Protein AF-S3ZL65-F1 (afdb_monomer_lite)

Sequence (252 aa):
MLLALLLTGGTTAGALFPSSGDAGSAWHRHVLLWRSSLDEVQWTDLALSLNVRRIKEGQERDLEVTIRQGELTAPEPVDAHWLFRVPREEEHTVWHRPYWNEIWHKMDVSAGTNDGVALQALRPVFESLGPLVTTFSGGGTRIGTSTAHDLLRLWLWGGTEPVADEIVELYRRVGTAFLVLNSSVGVTWRLVPLLIDLLDRDLPRLSPEQSVAALVGLTGDAPMGLVDQIHGHVKTHHPRLYSRIAHRLEGS

pLDDT: mean 88.79, std 8.59, range [43.38, 96.19]

Foldseek 3Di:
DVVVQVVVQKDKLCVVCVPDPASPVVVVVVLVVVVVVDDPVRNVVVVQQKAWDWDDDVLHTMIIIGGDDDDDDDHDDDFPCNVVSPDAAQD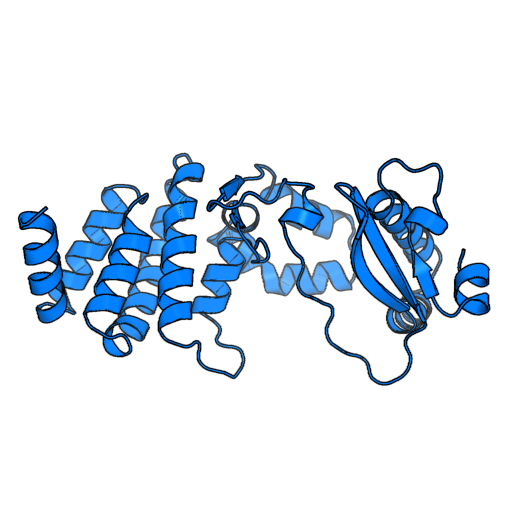KDKDFDQVLVVPLVVLVVVVDPVSVVVCVVCVCVCVQQPRQCGIWMHHRPDGIDGLSVLLCCLVDPPPDDDDLVSLLVSLLRNQVSLQVCVPPPPNLVSCLVVVLVSLVVRLVVHDLVSNLSSLCSNNVNHDPVSNVSNLVSCCVPVVVSSVVNVVVVVVD

Radius of gyration: 21.72 Å; chains: 1; bounding box: 50×39×66 Å

Organism: NCBI:txid1286094

Structure (mmCIF, N/CA/C/O backbone):
data_AF-S3ZL65-F1
#
_entry.id   AF-S3ZL65-F1
#
loop_
_atom_site.group_PDB
_atom_site.id
_atom_site.type_symbol
_atom_site.label_atom_id
_atom_site.label_alt_id
_atom_site.label_comp_id
_atom_site.label_asym_id
_atom_site.label_entity_id
_atom_site.label_seq_id
_atom_site.pdbx_PDB_ins_code
_atom_site.Cartn_x
_atom_site.Cartn_y
_atom_site.Cartn_z
_atom_site.occupancy
_atom_site.B_iso_or_equiv
_atom_site.auth_seq_id
_atom_site.auth_comp_id
_atom_site.auth_asym_id
_atom_site.auth_atom_id
_atom_site.pdbx_PDB_model_num
ATOM 1 N N . MET A 1 1 ? 23.099 -2.053 -23.589 1.00 67.50 1 MET A N 1
ATOM 2 C CA . MET A 1 1 ? 22.341 -2.422 -22.375 1.00 67.50 1 MET A CA 1
ATOM 3 C C . MET A 1 1 ? 21.797 -3.845 -22.449 1.00 67.50 1 MET A C 1
ATOM 5 O O . MET A 1 1 ? 22.371 -4.693 -21.790 1.00 67.50 1 MET A O 1
ATOM 9 N N . LEU A 1 2 ? 20.801 -4.149 -23.294 1.00 75.00 2 LEU A N 1
ATOM 10 C CA . LEU A 1 2 ? 20.284 -5.524 -23.452 1.00 75.00 2 LEU A CA 1
ATOM 11 C C . LEU A 1 2 ? 21.365 -6.535 -23.866 1.00 75.00 2 LEU A C 1
ATOM 13 O O . LEU A 1 2 ? 21.433 -7.616 -23.301 1.00 75.00 2 LEU A O 1
ATOM 17 N N . LEU A 1 3 ? 22.281 -6.148 -24.762 1.00 74.81 3 LEU A N 1
ATOM 18 C CA . LEU A 1 3 ? 23.431 -6.986 -25.119 1.00 74.81 3 LEU A CA 1
ATOM 19 C C . LEU A 1 3 ? 24.331 -7.301 -23.909 1.00 74.81 3 LEU A C 1
ATOM 21 O O . LEU A 1 3 ? 24.779 -8.427 -23.766 1.00 74.81 3 LEU A O 1
ATOM 25 N N . ALA A 1 4 ? 24.573 -6.326 -23.025 1.00 75.75 4 ALA A N 1
ATOM 26 C CA . ALA A 1 4 ? 25.381 -6.548 -21.825 1.00 75.75 4 ALA A CA 1
ATOM 27 C C . ALA A 1 4 ? 24.688 -7.543 -20.885 1.00 75.75 4 ALA A C 1
ATOM 29 O O . ALA A 1 4 ? 25.322 -8.491 -20.445 1.00 75.75 4 ALA A O 1
ATOM 30 N N . LEU A 1 5 ? 23.375 -7.386 -20.678 1.00 80.94 5 LEU A N 1
ATOM 31 C CA . LEU A 1 5 ? 22.568 -8.311 -19.883 1.00 80.94 5 LEU A CA 1
ATOM 32 C C . LEU A 1 5 ? 22.572 -9.740 -20.458 1.00 80.94 5 LEU A C 1
ATOM 34 O O . LEU A 1 5 ? 22.696 -10.701 -19.706 1.00 80.94 5 LEU A O 1
ATOM 38 N N . LEU A 1 6 ? 22.475 -9.884 -21.783 1.00 81.00 6 LEU A N 1
ATOM 39 C CA . LEU A 1 6 ? 22.542 -11.185 -22.457 1.00 81.00 6 LEU A CA 1
ATOM 40 C C . LEU A 1 6 ? 23.921 -11.846 -22.323 1.00 81.00 6 LEU A C 1
ATOM 42 O O . LEU A 1 6 ? 24.000 -13.065 -22.211 1.00 81.00 6 LEU A O 1
ATOM 46 N N . LEU A 1 7 ? 24.998 -11.057 -22.328 1.00 83.44 7 LEU A N 1
ATOM 47 C CA . LEU A 1 7 ? 26.367 -11.566 -22.211 1.00 83.44 7 LEU A CA 1
ATOM 48 C C . LEU A 1 7 ? 26.742 -11.947 -20.773 1.00 83.44 7 LEU A C 1
ATOM 50 O O . LEU A 1 7 ? 27.542 -12.860 -20.586 1.00 83.44 7 LEU A O 1
ATOM 54 N N . THR A 1 8 ? 26.191 -11.266 -19.764 1.00 85.31 8 THR A N 1
ATOM 55 C CA . THR A 1 8 ? 26.521 -11.511 -18.349 1.00 85.31 8 THR A CA 1
ATOM 56 C C . THR A 1 8 ? 25.496 -12.377 -17.618 1.00 85.31 8 THR A C 1
ATOM 58 O O . THR A 1 8 ? 25.770 -12.832 -16.511 1.00 85.31 8 THR A O 1
ATOM 61 N N . GLY A 1 9 ? 24.299 -12.578 -18.181 1.00 84.94 9 GLY A N 1
ATOM 62 C CA . GLY A 1 9 ? 23.166 -13.252 -17.530 1.00 84.94 9 GLY A CA 1
ATOM 63 C C . GLY A 1 9 ? 22.473 -12.419 -16.438 1.00 84.94 9 GLY A C 1
ATOM 64 O O . GLY A 1 9 ? 21.319 -12.681 -16.095 1.00 84.94 9 GLY A O 1
ATOM 65 N N . GLY A 1 10 ? 23.146 -11.382 -15.933 1.00 91.75 10 GLY A N 1
ATOM 66 C CA . GLY A 1 10 ? 22.659 -10.457 -14.916 1.00 91.75 10 GLY A CA 1
ATOM 67 C C . GLY A 1 10 ? 23.583 -9.253 -14.731 1.00 91.75 10 GLY A C 1
ATOM 68 O O . GLY A 1 10 ? 24.776 -9.318 -15.031 1.00 91.75 10 GLY A O 1
ATOM 69 N N . THR A 1 11 ? 23.038 -8.127 -14.281 1.00 94.69 11 THR A N 1
ATOM 70 C CA . THR A 1 11 ? 23.786 -6.893 -13.988 1.00 94.69 11 THR A CA 1
ATOM 71 C C . THR A 1 11 ? 22.991 -5.999 -13.033 1.00 94.69 11 THR A C 1
ATOM 73 O O . THR A 1 11 ? 21.872 -6.346 -12.660 1.00 94.69 11 THR A O 1
ATOM 76 N N . THR A 1 12 ? 23.531 -4.842 -12.647 1.00 94.62 12 THR A N 1
ATOM 77 C CA . THR A 1 12 ? 22.770 -3.822 -11.915 1.00 94.62 12 THR A CA 1
ATOM 78 C C . THR A 1 12 ? 22.494 -2.594 -12.775 1.00 94.62 12 THR A C 1
ATOM 80 O O . THR A 1 12 ? 23.203 -2.321 -13.750 1.00 94.62 12 THR A O 1
ATOM 83 N N . ALA A 1 13 ? 21.459 -1.824 -12.435 1.00 94.06 13 ALA A N 1
ATOM 84 C CA . ALA A 1 13 ? 21.203 -0.555 -13.105 1.00 94.06 13 ALA A CA 1
ATOM 85 C C . ALA A 1 13 ? 22.359 0.435 -12.879 1.00 94.06 13 ALA A C 1
ATOM 87 O O . ALA A 1 13 ? 22.704 1.162 -13.810 1.00 94.06 13 ALA A O 1
ATOM 88 N N . GLY A 1 14 ? 23.013 0.421 -11.713 1.00 94.00 14 GLY A N 1
ATOM 89 C CA . GLY A 1 14 ? 24.216 1.209 -11.437 1.00 94.00 14 GLY A CA 1
ATOM 90 C C . GLY A 1 14 ? 25.364 0.887 -12.396 1.00 94.00 14 GLY A C 1
ATOM 91 O O . GLY A 1 14 ? 25.965 1.796 -12.966 1.00 94.00 14 GLY A O 1
ATOM 92 N N . ALA A 1 15 ? 25.603 -0.398 -12.676 1.00 93.06 15 ALA A N 1
ATOM 93 C CA . ALA A 1 15 ? 26.613 -0.825 -13.647 1.00 93.06 15 ALA A CA 1
ATOM 94 C C . ALA A 1 15 ? 26.260 -0.429 -15.094 1.00 93.06 15 ALA A C 1
ATOM 96 O O . ALA A 1 15 ? 27.142 -0.096 -15.887 1.00 93.06 15 ALA A O 1
ATOM 97 N N . LEU A 1 16 ? 24.971 -0.442 -15.445 1.00 92.19 16 LEU A N 1
ATOM 98 C CA . LEU A 1 16 ? 24.483 -0.014 -16.761 1.00 92.19 16 LEU A CA 1
ATOM 99 C C . LEU A 1 16 ? 24.500 1.511 -16.941 1.00 92.19 16 LEU A C 1
ATOM 101 O O . LEU A 1 16 ? 24.632 1.992 -18.070 1.00 92.19 16 LEU A O 1
ATOM 105 N N . PHE A 1 17 ? 24.370 2.265 -15.848 1.00 91.62 17 PHE A N 1
ATOM 106 C CA . PHE A 1 17 ? 24.275 3.724 -15.828 1.00 91.62 17 PHE A CA 1
ATOM 107 C C . PHE A 1 17 ? 25.250 4.348 -14.815 1.00 91.62 17 PHE A C 1
ATOM 109 O O . PHE A 1 17 ? 24.813 5.065 -13.911 1.00 91.62 17 PHE A O 1
ATOM 116 N N . PRO A 1 18 ? 26.572 4.163 -14.985 1.00 90.12 18 PRO A N 1
ATOM 117 C CA . PRO A 1 18 ? 27.568 4.530 -13.972 1.00 90.12 18 PRO A CA 1
ATOM 118 C C . PRO A 1 18 ? 27.638 6.037 -13.690 1.00 90.12 18 PRO A C 1
ATOM 120 O O . PRO A 1 18 ? 28.116 6.460 -12.645 1.00 90.12 18 PRO A O 1
ATOM 123 N N . SER A 1 19 ? 27.161 6.870 -14.617 1.00 90.12 19 SER A N 1
ATOM 124 C CA . SER A 1 19 ? 27.112 8.328 -14.456 1.00 90.12 19 SER A CA 1
ATOM 125 C C . SER A 1 19 ? 25.798 8.834 -13.851 1.00 90.12 19 SER A C 1
ATOM 127 O O . SER A 1 19 ? 25.605 10.044 -13.740 1.00 90.12 19 SER A O 1
ATOM 129 N N . SER A 1 20 ? 24.858 7.948 -13.507 1.00 87.56 20 SER A N 1
ATOM 130 C CA . SER A 1 20 ? 23.581 8.350 -12.924 1.00 87.56 20 SER A CA 1
ATOM 131 C C . SER A 1 20 ? 23.650 8.374 -11.401 1.00 87.56 20 SER A C 1
ATOM 133 O O . SER A 1 20 ? 23.876 7.349 -10.775 1.00 87.56 20 SER A O 1
ATOM 135 N N . GLY A 1 21 ? 23.349 9.525 -10.795 1.00 85.56 21 GLY A N 1
ATOM 136 C CA . GLY A 1 21 ? 23.163 9.629 -9.340 1.00 85.56 21 GLY A CA 1
ATOM 137 C C . GLY A 1 21 ? 21.873 8.979 -8.811 1.00 85.56 21 GLY A C 1
ATOM 138 O O . GLY A 1 21 ? 21.599 9.067 -7.621 1.00 85.56 21 GLY A O 1
ATOM 139 N N . ASP A 1 22 ? 21.051 8.381 -9.682 1.00 90.31 22 ASP A N 1
ATOM 140 C CA . ASP A 1 22 ? 19.863 7.600 -9.319 1.00 90.31 22 ASP A CA 1
ATOM 141 C C . ASP A 1 22 ? 19.627 6.519 -10.386 1.00 90.31 22 ASP A C 1
ATOM 143 O O . ASP A 1 22 ? 18.884 6.716 -11.359 1.00 90.31 22 ASP A O 1
ATOM 147 N N . ALA A 1 23 ? 20.293 5.377 -10.202 1.00 92.31 23 ALA A N 1
ATOM 148 C CA . ALA A 1 23 ? 20.256 4.242 -11.120 1.00 92.31 23 ALA A CA 1
ATOM 149 C C . ALA A 1 23 ? 18.828 3.724 -11.360 1.00 92.31 23 ALA A C 1
ATOM 151 O O . ALA A 1 23 ? 18.455 3.435 -12.499 1.00 92.31 23 ALA A O 1
ATOM 152 N N . GLY A 1 24 ? 17.992 3.692 -10.315 1.00 91.88 24 GLY A N 1
ATOM 153 C CA . GLY A 1 24 ? 16.586 3.301 -10.425 1.00 91.88 24 GLY A CA 1
ATOM 154 C C . GLY A 1 24 ? 15.788 4.226 -11.350 1.00 91.88 24 GLY A C 1
ATOM 155 O O . GLY A 1 24 ? 15.054 3.759 -12.225 1.00 91.88 24 GLY A O 1
ATOM 156 N N . SER A 1 25 ? 15.976 5.543 -11.222 1.00 92.69 25 SER A N 1
ATOM 157 C CA . SER A 1 25 ? 15.347 6.517 -12.125 1.00 92.69 25 SER A CA 1
ATOM 158 C C . SER A 1 25 ? 15.886 6.429 -13.556 1.00 92.69 25 SER A C 1
ATOM 160 O O . SER A 1 25 ? 15.123 6.599 -14.512 1.00 92.69 25 SER A O 1
ATOM 162 N N . ALA A 1 26 ? 17.186 6.174 -13.736 1.00 94.31 26 ALA A N 1
ATOM 163 C CA . ALA A 1 26 ? 17.769 5.969 -15.063 1.00 94.31 26 ALA A CA 1
ATOM 164 C C . ALA A 1 26 ? 17.193 4.730 -15.754 1.00 94.31 26 ALA A C 1
ATOM 166 O O . ALA A 1 26 ? 16.773 4.829 -16.909 1.00 94.31 26 ALA A O 1
ATOM 167 N N . TRP A 1 27 ? 17.099 3.609 -15.037 1.00 95.19 27 TRP A N 1
ATOM 168 C CA . TRP A 1 27 ? 16.451 2.393 -15.519 1.00 95.19 27 TRP A CA 1
ATOM 169 C C . TRP A 1 27 ? 15.006 2.654 -15.942 1.00 95.19 27 TRP A C 1
ATOM 171 O O . TRP A 1 27 ? 14.643 2.356 -17.078 1.00 95.19 27 TRP A O 1
ATOM 181 N N . HIS A 1 28 ? 14.205 3.294 -15.084 1.00 94.81 28 HIS A N 1
ATOM 182 C CA . HIS A 1 28 ? 12.806 3.602 -15.383 1.00 94.81 28 HIS A CA 1
ATOM 183 C C . HIS A 1 28 ? 12.634 4.387 -16.696 1.00 94.81 28 HIS A C 1
ATOM 185 O O . HIS A 1 28 ? 11.823 4.001 -17.535 1.00 94.81 28 HIS A O 1
ATOM 191 N N . ARG A 1 29 ? 13.436 5.438 -16.929 1.00 95.12 29 ARG A N 1
ATOM 192 C CA . ARG A 1 29 ? 13.371 6.219 -18.180 1.00 95.12 29 ARG A CA 1
ATOM 193 C C . ARG A 1 29 ? 13.688 5.385 -19.424 1.00 95.12 29 ARG A C 1
ATOM 195 O O . ARG A 1 29 ? 13.039 5.561 -20.450 1.00 95.12 29 ARG A O 1
ATOM 202 N N . HIS A 1 30 ? 14.664 4.482 -19.343 1.00 94.88 30 HIS A N 1
ATOM 203 C CA . HIS A 1 30 ? 15.009 3.609 -20.470 1.00 94.88 30 HIS A CA 1
ATOM 204 C C . HIS A 1 30 ? 13.936 2.553 -20.720 1.00 94.88 30 HIS A C 1
ATOM 206 O O . HIS A 1 30 ? 13.608 2.287 -21.871 1.00 94.88 30 HIS A O 1
ATOM 212 N N . VAL A 1 31 ? 13.340 2.007 -19.659 1.00 95.00 31 VAL A N 1
ATOM 213 C CA . VAL A 1 31 ? 12.201 1.094 -19.781 1.00 95.00 31 VAL A CA 1
ATOM 214 C C . VAL A 1 31 ? 11.013 1.779 -20.460 1.00 95.00 31 VAL A C 1
ATOM 216 O O . VAL A 1 31 ? 10.408 1.182 -21.346 1.00 95.00 31 VAL A O 1
ATOM 219 N N . LEU A 1 32 ? 10.713 3.039 -20.124 1.00 94.25 32 LEU A N 1
ATOM 220 C CA . LEU A 1 32 ? 9.673 3.811 -20.817 1.00 94.25 32 LEU A CA 1
ATOM 221 C C . LEU A 1 32 ? 9.984 4.000 -22.310 1.00 94.25 32 LEU A C 1
ATOM 223 O O . LEU A 1 32 ? 9.091 3.851 -23.140 1.00 94.25 32 LEU A O 1
ATOM 227 N N . LEU A 1 33 ? 11.246 4.267 -22.662 1.00 94.88 33 LEU A N 1
ATOM 228 C CA . LEU A 1 33 ? 11.676 4.375 -24.060 1.00 94.88 33 LEU A CA 1
ATOM 229 C C . LEU A 1 33 ? 11.530 3.045 -24.818 1.00 94.88 33 LEU A C 1
ATOM 231 O O . LEU A 1 33 ? 11.129 3.021 -25.982 1.00 94.88 33 LEU A O 1
ATOM 235 N N . TRP A 1 34 ? 11.851 1.921 -24.176 1.00 94.50 34 TRP A N 1
ATOM 236 C CA . TRP A 1 34 ? 11.634 0.601 -24.767 1.00 94.50 34 TRP A CA 1
ATOM 237 C C . TRP A 1 34 ? 10.151 0.325 -24.964 1.00 94.50 34 TRP A C 1
ATOM 239 O O . TRP A 1 34 ? 9.746 -0.073 -26.052 1.00 94.50 34 TRP A O 1
ATOM 249 N N . ARG A 1 35 ? 9.333 0.614 -23.947 1.00 93.00 35 ARG A N 1
ATOM 250 C CA . ARG A 1 35 ? 7.882 0.450 -24.002 1.00 93.00 35 ARG A CA 1
ATOM 251 C C . ARG A 1 35 ? 7.252 1.232 -25.153 1.00 93.00 35 ARG A C 1
ATOM 253 O O . ARG A 1 35 ? 6.333 0.712 -25.777 1.00 93.00 35 ARG A O 1
ATOM 260 N N . SER A 1 36 ? 7.738 2.442 -25.439 1.00 93.94 36 SER A N 1
ATOM 261 C CA . SER A 1 36 ? 7.243 3.257 -26.557 1.00 93.94 36 SER A CA 1
ATOM 262 C C . SER A 1 36 ? 7.719 2.781 -27.931 1.00 93.94 36 SER A C 1
ATOM 264 O O . SER A 1 36 ? 7.180 3.223 -28.939 1.00 93.94 36 SER A O 1
ATOM 266 N N . SER A 1 37 ? 8.751 1.934 -27.984 1.00 95.94 37 SER A N 1
ATOM 267 C CA . SER A 1 37 ? 9.356 1.444 -29.231 1.00 95.94 37 SER A CA 1
ATOM 268 C C . SER A 1 37 ? 8.864 0.052 -29.642 1.00 95.94 37 SER A C 1
ATOM 270 O O . SER A 1 37 ? 9.188 -0.399 -30.737 1.00 95.94 37 SER A O 1
ATOM 272 N N . LEU A 1 38 ? 8.127 -0.633 -28.766 1.00 94.81 38 LEU A N 1
ATOM 273 C CA . LEU A 1 38 ? 7.646 -2.001 -28.947 1.00 94.81 38 LEU A CA 1
ATOM 274 C C . LEU A 1 38 ? 6.116 -2.022 -28.978 1.00 94.81 38 LEU A C 1
ATOM 276 O O . LEU A 1 38 ? 5.464 -1.277 -28.239 1.00 94.81 38 LEU A O 1
ATOM 280 N N . ASP A 1 39 ? 5.542 -2.902 -29.799 1.00 93.88 39 ASP A N 1
ATOM 281 C CA . ASP A 1 39 ? 4.112 -3.208 -29.701 1.00 93.88 39 ASP A CA 1
ATOM 282 C C . ASP A 1 39 ? 3.785 -3.975 -28.400 1.00 93.88 39 ASP A C 1
ATOM 284 O O . ASP A 1 39 ? 4.671 -4.313 -27.613 1.00 93.88 39 ASP A O 1
ATOM 288 N N . GLU A 1 40 ? 2.499 -4.221 -28.130 1.00 90.88 40 GLU A N 1
ATOM 289 C CA . GLU A 1 40 ? 2.069 -4.867 -26.879 1.00 90.88 40 GLU A CA 1
ATOM 290 C C . GLU A 1 40 ? 2.639 -6.280 -26.700 1.00 90.88 40 GLU A C 1
ATOM 292 O O . GLU A 1 40 ? 3.019 -6.655 -25.589 1.00 90.88 40 GLU A O 1
ATOM 297 N N . VAL A 1 41 ? 2.722 -7.060 -27.782 1.00 95.00 41 VAL A N 1
ATOM 298 C CA . VAL A 1 41 ? 3.204 -8.447 -27.739 1.00 95.00 41 VAL A CA 1
ATOM 299 C C . VAL A 1 41 ? 4.707 -8.452 -27.489 1.00 95.00 41 VAL A C 1
ATOM 301 O O . VAL A 1 41 ? 5.177 -9.101 -26.558 1.00 95.00 41 VAL A O 1
ATOM 304 N N . GLN A 1 42 ? 5.453 -7.648 -28.244 1.00 95.75 42 GLN A N 1
ATOM 305 C CA . GLN A 1 42 ? 6.897 -7.494 -28.091 1.00 95.75 42 GLN A CA 1
ATOM 306 C C . GLN A 1 42 ? 7.278 -6.957 -26.707 1.00 95.75 42 GLN A C 1
ATOM 308 O O . GLN A 1 42 ? 8.253 -7.411 -26.104 1.00 95.75 42 GLN A O 1
ATOM 313 N N . TRP A 1 43 ? 6.517 -5.986 -26.192 1.00 94.38 43 TRP A N 1
ATOM 314 C CA . TRP A 1 43 ? 6.708 -5.471 -24.840 1.00 94.38 43 TRP A CA 1
ATOM 315 C C . TRP A 1 43 ? 6.446 -6.551 -23.791 1.00 94.38 43 TRP A C 1
ATOM 317 O O . TRP A 1 43 ? 7.239 -6.690 -22.862 1.00 94.38 43 TRP A O 1
ATOM 327 N N . THR A 1 44 ? 5.371 -7.324 -23.946 1.00 94.19 44 THR A N 1
ATOM 328 C CA . THR A 1 44 ? 5.040 -8.428 -23.038 1.00 94.19 44 THR A CA 1
ATOM 329 C C . THR A 1 44 ? 6.157 -9.465 -23.015 1.00 94.19 44 THR A C 1
ATOM 331 O O . THR A 1 44 ? 6.638 -9.813 -21.937 1.00 94.19 44 THR A O 1
ATOM 334 N N . ASP A 1 45 ? 6.640 -9.894 -24.181 1.00 94.62 45 ASP A N 1
ATOM 335 C CA . ASP A 1 45 ? 7.738 -10.857 -24.288 1.00 94.62 45 ASP A CA 1
ATOM 336 C C . ASP A 1 45 ? 9.014 -10.336 -23.615 1.00 94.62 45 ASP A C 1
ATOM 338 O O . ASP A 1 45 ? 9.635 -11.044 -22.814 1.00 94.62 45 ASP A O 1
ATOM 342 N N . LEU A 1 46 ? 9.378 -9.072 -23.867 1.00 94.12 46 LEU A N 1
ATOM 343 C CA . LEU A 1 46 ? 10.532 -8.445 -23.227 1.00 94.12 46 LEU A CA 1
ATOM 344 C C . LEU A 1 46 ? 10.351 -8.347 -21.707 1.00 94.12 46 LEU A C 1
ATOM 346 O O . LEU A 1 46 ? 11.235 -8.776 -20.968 1.00 94.12 46 LEU A O 1
ATOM 350 N N . ALA A 1 47 ? 9.231 -7.804 -21.230 1.00 94.19 47 ALA A N 1
ATOM 351 C CA . ALA A 1 47 ? 8.974 -7.601 -19.806 1.00 94.19 47 ALA A CA 1
ATOM 352 C C . ALA A 1 47 ? 8.972 -8.927 -19.040 1.00 94.19 47 ALA A C 1
ATOM 354 O O . ALA A 1 47 ? 9.535 -9.011 -17.950 1.00 94.19 47 ALA A O 1
ATOM 355 N N . LEU A 1 48 ? 8.399 -9.977 -19.631 1.00 94.50 48 LEU A N 1
ATOM 356 C CA . LEU A 1 48 ? 8.405 -11.315 -19.056 1.00 94.50 48 LEU A CA 1
ATOM 357 C C . LEU A 1 48 ? 9.805 -11.949 -19.111 1.00 94.50 48 LEU A C 1
ATOM 359 O O . LEU A 1 48 ? 10.172 -12.679 -18.200 1.00 94.50 48 LEU A O 1
ATOM 363 N N . SER A 1 49 ? 10.637 -11.663 -20.110 1.00 93.50 49 SER A N 1
ATOM 364 C CA . SER A 1 49 ? 12.002 -12.216 -20.168 1.00 93.50 49 SER A CA 1
ATOM 365 C C . SER A 1 49 ? 12.953 -11.705 -19.072 1.00 93.50 49 SER A C 1
ATOM 367 O O . SER A 1 49 ? 14.036 -12.267 -18.894 1.00 93.50 49 SER A O 1
ATOM 369 N N . LEU A 1 50 ? 12.568 -10.664 -18.329 1.00 93.56 50 LEU A N 1
ATOM 370 C CA . LEU A 1 50 ? 13.404 -10.001 -17.332 1.00 93.56 50 LEU A CA 1
ATOM 371 C C . LEU A 1 50 ? 12.908 -10.274 -15.910 1.00 93.56 50 LEU A C 1
ATOM 373 O O . LEU A 1 50 ? 11.709 -10.294 -15.644 1.00 93.56 50 LEU A O 1
ATOM 377 N N . ASN A 1 51 ? 13.845 -10.405 -14.974 1.00 93.69 51 ASN A N 1
ATOM 378 C CA . ASN A 1 51 ? 13.577 -10.287 -13.546 1.00 93.69 51 ASN A CA 1
ATOM 379 C C . ASN A 1 51 ? 14.284 -9.037 -13.009 1.00 93.69 51 ASN A C 1
ATOM 381 O O . ASN A 1 51 ? 15.428 -8.755 -13.371 1.00 93.69 51 ASN A O 1
ATOM 385 N N . VAL A 1 52 ? 13.584 -8.270 -12.175 1.00 93.69 52 VAL A N 1
ATOM 386 C CA . VAL A 1 52 ? 14.081 -7.027 -11.585 1.00 93.69 52 VAL A CA 1
ATOM 387 C C . VAL A 1 52 ? 13.891 -7.092 -10.079 1.00 93.69 52 VAL A C 1
ATOM 389 O O . VAL A 1 52 ? 12.761 -7.139 -9.588 1.00 93.69 52 VAL A O 1
ATOM 392 N N . ARG A 1 53 ? 15.001 -7.026 -9.348 1.00 94.12 53 ARG A N 1
ATOM 393 C CA . ARG A 1 53 ? 15.027 -7.026 -7.889 1.00 94.12 53 ARG A CA 1
ATOM 394 C C . ARG A 1 53 ? 15.471 -5.671 -7.362 1.00 94.12 53 ARG A C 1
ATOM 396 O O . ARG A 1 53 ? 16.447 -5.093 -7.840 1.00 94.12 53 ARG A O 1
ATOM 403 N N . ARG A 1 54 ? 14.754 -5.147 -6.368 1.00 93.81 54 ARG A N 1
ATOM 404 C CA . ARG A 1 54 ? 15.079 -3.855 -5.749 1.00 93.81 54 ARG A CA 1
ATOM 405 C C . ARG A 1 54 ? 16.151 -4.063 -4.695 1.00 93.81 54 ARG A C 1
ATOM 407 O O . ARG A 1 54 ? 15.939 -4.794 -3.734 1.00 93.81 54 ARG A O 1
ATOM 414 N N . ILE A 1 55 ? 17.288 -3.403 -4.864 1.00 93.25 55 ILE A N 1
ATOM 415 C CA . ILE A 1 55 ? 18.421 -3.510 -3.945 1.00 93.25 55 ILE A CA 1
ATOM 416 C C . ILE A 1 55 ? 18.872 -2.128 -3.480 1.00 93.25 55 ILE A C 1
ATOM 418 O O . ILE A 1 55 ? 18.448 -1.095 -4.004 1.00 93.25 55 ILE A O 1
ATOM 422 N N . LYS A 1 56 ? 19.734 -2.103 -2.469 1.00 88.88 56 LYS A N 1
ATOM 423 C CA . LYS A 1 56 ? 20.453 -0.897 -2.066 1.00 88.88 56 LYS A CA 1
ATOM 424 C C . LYS A 1 56 ? 21.945 -1.150 -2.180 1.00 88.88 56 LYS A C 1
ATOM 426 O O . LYS A 1 56 ? 22.412 -2.212 -1.772 1.00 88.88 56 LYS A O 1
ATOM 431 N N . GLU A 1 57 ? 22.668 -0.163 -2.684 1.00 84.19 57 GLU A N 1
ATOM 432 C CA . GLU A 1 57 ? 24.124 -0.115 -2.638 1.00 84.19 57 GLU A CA 1
ATOM 433 C C . GLU A 1 57 ? 24.520 1.037 -1.708 1.00 84.19 57 GLU A C 1
ATOM 435 O O . GLU A 1 57 ? 24.356 2.219 -2.018 1.00 84.19 57 GLU A O 1
ATOM 440 N N . GLY A 1 58 ? 24.930 0.694 -0.484 1.00 82.50 58 GLY A N 1
ATOM 441 C CA . GLY A 1 58 ? 25.059 1.674 0.593 1.00 82.50 58 GLY A CA 1
ATOM 442 C C . GLY A 1 58 ? 23.713 2.335 0.921 1.00 82.50 58 GLY A C 1
ATOM 443 O O . GLY A 1 58 ? 22.772 1.663 1.344 1.00 82.50 58 GLY A O 1
ATOM 444 N N . GLN A 1 59 ? 23.629 3.656 0.743 1.00 79.50 59 GLN A N 1
ATOM 445 C CA . GLN A 1 59 ? 22.399 4.438 0.953 1.00 79.50 59 GLN A CA 1
ATOM 446 C C . GLN A 1 59 ? 21.599 4.671 -0.334 1.00 79.50 59 GLN A C 1
ATOM 448 O O . GLN A 1 59 ? 20.466 5.154 -0.275 1.00 79.50 59 GLN A O 1
ATOM 453 N N . GLU A 1 60 ? 22.160 4.323 -1.491 1.00 86.50 60 GLU A N 1
ATOM 454 C CA . GLU A 1 60 ? 21.527 4.575 -2.778 1.00 86.50 60 GLU A CA 1
ATOM 455 C C . GLU A 1 60 ? 20.692 3.387 -3.240 1.00 86.50 60 GLU A C 1
ATOM 457 O O . GLU A 1 60 ? 20.979 2.224 -2.947 1.00 86.50 60 GLU A O 1
ATOM 462 N N . ARG A 1 61 ? 19.612 3.690 -3.964 1.00 91.69 61 ARG A N 1
ATOM 463 C CA . ARG A 1 61 ? 18.791 2.655 -4.589 1.00 91.69 61 ARG A CA 1
ATOM 464 C C . ARG A 1 61 ? 19.457 2.152 -5.858 1.00 91.69 61 ARG A C 1
ATOM 466 O O . ARG A 1 61 ? 19.871 2.943 -6.702 1.00 91.69 61 ARG A O 1
ATOM 473 N N . ASP A 1 62 ? 19.436 0.843 -6.031 1.00 94.56 62 ASP A N 1
ATOM 474 C CA . ASP A 1 62 ? 19.806 0.206 -7.284 1.00 94.56 62 ASP A CA 1
ATOM 475 C C . ASP A 1 62 ? 18.807 -0.918 -7.613 1.00 94.56 62 ASP A C 1
ATOM 477 O O . ASP A 1 62 ? 17.891 -1.233 -6.839 1.00 94.56 62 ASP A O 1
ATOM 481 N N . LEU A 1 63 ? 18.935 -1.479 -8.805 1.00 95.25 63 LEU A N 1
ATOM 482 C CA . LEU A 1 63 ? 18.147 -2.589 -9.306 1.00 95.25 63 LEU A CA 1
ATOM 483 C C . LEU A 1 63 ? 19.099 -3.669 -9.788 1.00 95.25 63 LEU A C 1
ATOM 485 O O . LEU A 1 63 ? 19.939 -3.403 -10.639 1.00 95.25 63 LEU A O 1
ATOM 489 N N . GLU A 1 64 ? 18.929 -4.886 -9.298 1.00 95.25 64 GLU A N 1
ATOM 490 C CA . GLU A 1 64 ? 19.507 -6.056 -9.945 1.00 95.25 64 GLU A CA 1
ATOM 491 C C . GLU A 1 64 ? 18.564 -6.493 -11.065 1.00 95.25 64 GLU A C 1
ATOM 493 O O . GLU A 1 64 ? 17.354 -6.619 -10.865 1.00 95.25 64 GLU A O 1
ATOM 498 N N . VAL A 1 65 ? 19.116 -6.689 -12.256 1.00 94.38 65 VAL A N 1
ATOM 499 C CA . VAL A 1 65 ? 18.384 -7.068 -13.461 1.00 94.38 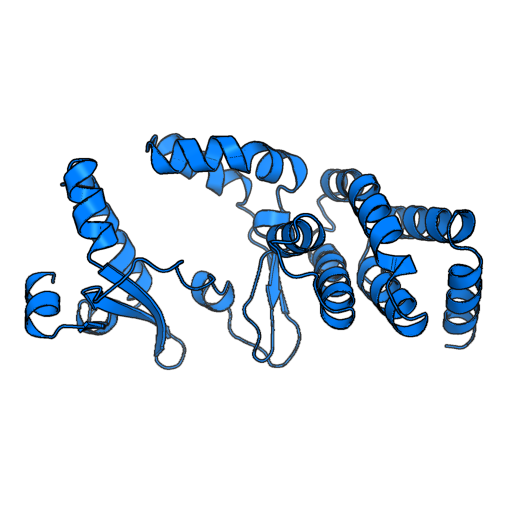65 VAL A CA 1
ATOM 500 C C . VAL A 1 65 ? 18.996 -8.349 -13.998 1.00 94.38 65 VAL A C 1
ATOM 502 O O . VAL A 1 65 ? 20.196 -8.402 -14.264 1.00 94.38 65 VAL A O 1
ATOM 505 N N . THR A 1 66 ? 18.177 -9.375 -14.193 1.00 94.06 66 THR A N 1
ATOM 506 C CA . THR A 1 66 ? 18.611 -10.676 -14.715 1.00 94.06 66 THR A CA 1
ATOM 507 C C . THR A 1 66 ? 17.690 -11.155 -15.829 1.00 94.06 66 THR A C 1
ATOM 509 O O . THR A 1 66 ? 16.537 -10.729 -15.935 1.00 94.06 66 THR A O 1
ATOM 512 N N . ILE A 1 67 ? 18.202 -12.040 -16.687 1.00 93.19 67 ILE A N 1
ATOM 513 C CA . ILE A 1 67 ? 17.342 -12.785 -17.612 1.00 93.19 67 ILE A CA 1
ATOM 514 C C . ILE A 1 67 ? 16.603 -13.847 -16.803 1.00 93.19 67 ILE A C 1
ATOM 516 O O . ILE A 1 67 ? 17.230 -14.637 -16.092 1.00 93.19 67 ILE A O 1
ATOM 520 N N . ARG A 1 68 ? 15.275 -13.884 -16.915 1.00 91.62 68 ARG A N 1
ATOM 521 C CA . ARG A 1 68 ? 14.457 -14.865 -16.203 1.00 91.62 68 ARG A CA 1
ATOM 522 C C . ARG A 1 68 ? 14.831 -16.276 -16.654 1.00 91.62 68 ARG A C 1
ATOM 524 O O . ARG A 1 68 ? 14.774 -16.600 -17.838 1.00 91.62 68 ARG A O 1
ATOM 531 N N . GLN A 1 69 ? 15.140 -17.122 -15.680 1.00 87.75 69 GLN A N 1
ATOM 532 C CA . GLN A 1 69 ? 15.298 -18.560 -15.851 1.00 87.75 69 GLN A CA 1
ATOM 533 C C . GLN A 1 69 ? 14.166 -19.246 -15.080 1.00 87.75 69 GLN A C 1
ATOM 535 O O . GLN A 1 69 ? 14.048 -19.050 -13.872 1.00 87.75 69 GLN A O 1
ATOM 540 N N . GLY A 1 70 ? 13.330 -20.025 -15.765 1.00 87.94 70 GLY A N 1
ATOM 541 C CA . GLY A 1 70 ? 12.227 -20.765 -15.142 1.00 87.94 70 GLY A CA 1
ATOM 542 C C . GLY A 1 70 ? 10.879 -20.037 -15.131 1.00 87.94 70 GLY A C 1
ATOM 543 O O . GLY A 1 70 ? 10.593 -19.204 -15.994 1.00 87.94 70 GLY A O 1
ATOM 544 N N . GLU A 1 71 ? 10.027 -20.435 -14.184 1.00 89.75 71 GLU A N 1
ATOM 545 C CA . GLU A 1 71 ? 8.628 -20.009 -14.101 1.00 89.75 71 GLU A CA 1
ATOM 546 C C . GLU A 1 71 ? 8.478 -18.519 -13.776 1.00 89.75 71 GLU A C 1
ATOM 548 O O . GLU A 1 71 ? 9.313 -17.900 -13.113 1.00 89.75 71 GLU A O 1
ATOM 553 N N . LEU A 1 72 ? 7.376 -17.935 -14.250 1.00 90.00 72 LEU A N 1
ATOM 554 C CA . LEU A 1 72 ? 6.995 -16.579 -13.885 1.00 90.00 72 LEU A CA 1
ATOM 555 C C . LEU A 1 72 ? 6.533 -16.560 -12.424 1.00 90.00 72 LEU A C 1
ATOM 557 O O . LEU A 1 72 ? 5.516 -17.159 -12.082 1.00 90.00 72 LEU A O 1
ATOM 561 N N . THR A 1 73 ? 7.256 -15.829 -11.583 1.00 88.75 73 THR A N 1
ATOM 562 C CA . THR A 1 73 ? 6.888 -15.586 -10.187 1.00 88.75 73 THR A CA 1
ATOM 563 C C . THR A 1 73 ? 6.335 -14.177 -10.003 1.00 88.75 73 THR A C 1
ATOM 565 O O . THR A 1 73 ? 6.557 -13.280 -10.822 1.00 88.75 73 THR A O 1
ATOM 568 N N . ALA A 1 74 ? 5.586 -13.973 -8.917 1.00 87.62 74 ALA A N 1
ATOM 569 C CA . ALA A 1 74 ? 5.135 -12.642 -8.542 1.00 87.62 74 ALA A CA 1
ATOM 570 C C . ALA A 1 74 ? 6.346 -11.733 -8.237 1.00 87.62 74 ALA A C 1
ATOM 572 O O . ALA A 1 74 ? 7.297 -12.193 -7.598 1.00 87.62 74 ALA A O 1
ATOM 573 N N . PRO A 1 75 ? 6.320 -10.450 -8.647 1.00 88.69 75 PRO A N 1
ATOM 574 C CA . PRO A 1 75 ? 7.367 -9.501 -8.289 1.00 88.69 75 PRO A CA 1
ATOM 575 C C . PRO A 1 75 ? 7.509 -9.341 -6.773 1.00 88.69 75 PRO A C 1
ATOM 577 O O . PRO A 1 75 ? 6.526 -9.431 -6.034 1.00 88.69 75 PRO A O 1
ATOM 580 N N . GLU A 1 76 ? 8.717 -9.014 -6.311 1.00 89.50 76 GLU A N 1
ATOM 581 C CA . GLU A 1 76 ? 8.933 -8.684 -4.901 1.00 89.50 76 GLU A CA 1
ATOM 582 C C . GLU A 1 76 ? 8.083 -7.475 -4.464 1.00 89.50 76 GLU A C 1
ATOM 584 O O . GLU A 1 76 ? 7.947 -6.503 -5.231 1.00 89.50 76 GLU A O 1
ATOM 589 N N . PRO A 1 77 ? 7.566 -7.484 -3.217 1.00 90.25 77 PRO A N 1
ATOM 590 C CA . PRO A 1 77 ? 6.879 -6.338 -2.639 1.00 90.25 77 PRO A CA 1
ATOM 591 C C . PRO A 1 77 ? 7.707 -5.054 -2.747 1.00 90.25 77 PRO A C 1
ATOM 593 O O . PRO A 1 77 ? 8.926 -5.045 -2.564 1.00 90.25 77 PRO A O 1
ATOM 596 N N . VAL A 1 78 ? 7.040 -3.938 -3.037 1.00 91.38 78 VAL A N 1
ATOM 597 C CA . VAL A 1 78 ? 7.706 -2.636 -3.139 1.00 91.38 78 VAL A CA 1
ATOM 598 C C . VAL A 1 78 ? 7.900 -2.053 -1.742 1.00 91.38 78 VAL A C 1
ATOM 600 O O . VAL A 1 78 ? 6.927 -1.677 -1.097 1.00 91.38 78 VAL A O 1
ATOM 603 N N . ASP A 1 79 ? 9.149 -1.926 -1.293 1.00 93.19 79 ASP A N 1
ATOM 604 C CA . ASP A 1 79 ? 9.475 -1.189 -0.068 1.00 93.19 79 ASP A CA 1
ATOM 605 C C . ASP A 1 79 ? 9.380 0.328 -0.316 1.00 93.19 79 ASP A C 1
ATOM 607 O O . ASP A 1 79 ? 10.122 0.892 -1.129 1.00 93.19 79 ASP A O 1
ATOM 611 N N . ALA A 1 80 ? 8.496 1.013 0.411 1.00 94.44 80 ALA A N 1
ATOM 612 C CA . ALA A 1 80 ? 8.338 2.460 0.321 1.00 94.44 80 ALA A CA 1
ATOM 613 C C . ALA A 1 80 ? 9.615 3.235 0.716 1.00 94.44 80 ALA A C 1
ATOM 615 O O . ALA A 1 80 ? 9.859 4.311 0.161 1.00 94.44 80 ALA A O 1
ATOM 616 N N . HIS A 1 81 ? 10.476 2.689 1.588 1.00 91.75 81 HIS A N 1
ATOM 617 C CA . HIS A 1 81 ? 11.788 3.286 1.877 1.00 91.75 81 HIS A CA 1
ATOM 618 C C . HIS A 1 81 ? 12.685 3.295 0.635 1.00 91.75 81 HIS A C 1
ATOM 620 O O . HIS A 1 81 ? 13.388 4.274 0.383 1.00 91.75 81 HIS A O 1
ATOM 626 N N . TRP A 1 82 ? 12.647 2.228 -0.170 1.00 92.75 82 TRP A N 1
ATOM 627 C CA . TRP A 1 82 ? 13.370 2.158 -1.442 1.00 92.75 82 TRP A CA 1
ATOM 628 C C . TRP A 1 82 ? 12.750 3.098 -2.486 1.00 92.75 82 TRP A C 1
ATOM 630 O O . TRP A 1 82 ? 13.457 3.854 -3.157 1.00 92.75 82 TRP A O 1
ATOM 640 N N . LEU A 1 83 ? 11.416 3.103 -2.591 1.00 92.12 83 LEU A N 1
ATOM 641 C CA . LEU A 1 83 ? 10.682 3.894 -3.582 1.00 92.12 83 LEU A CA 1
ATOM 642 C C . LEU A 1 83 ? 10.887 5.404 -3.401 1.00 92.12 83 LEU A C 1
ATOM 644 O O . LEU A 1 83 ? 11.084 6.123 -4.384 1.00 92.12 83 LEU A O 1
ATOM 648 N N . PHE A 1 84 ? 10.876 5.883 -2.157 1.00 90.50 84 PHE A N 1
ATOM 649 C CA . PHE A 1 84 ? 10.964 7.312 -1.843 1.00 90.50 84 PHE A CA 1
ATOM 650 C C . PHE A 1 84 ? 12.315 7.755 -1.289 1.00 90.50 84 PHE A C 1
ATOM 652 O O . PHE A 1 84 ? 12.429 8.916 -0.895 1.00 90.50 84 PHE A O 1
ATOM 659 N N . ARG A 1 85 ? 13.316 6.862 -1.267 1.00 89.56 85 ARG A N 1
ATOM 660 C CA . ARG A 1 85 ? 14.650 7.125 -0.699 1.00 89.56 85 ARG A CA 1
ATOM 661 C C . ARG A 1 85 ? 14.562 7.683 0.729 1.00 89.56 85 ARG A C 1
ATOM 663 O O . ARG A 1 85 ? 15.323 8.564 1.110 1.00 89.56 85 ARG A O 1
ATOM 670 N N . VAL A 1 86 ? 13.593 7.193 1.502 1.00 88.00 86 VAL A N 1
ATOM 671 C CA . VAL A 1 86 ? 13.432 7.570 2.909 1.00 88.00 86 VAL A CA 1
ATOM 672 C C . VAL A 1 86 ? 14.393 6.702 3.720 1.00 88.00 86 VAL A C 1
ATOM 674 O O . VAL A 1 86 ? 14.320 5.471 3.590 1.00 88.00 86 VAL A O 1
ATOM 677 N N . PRO A 1 87 ? 15.297 7.296 4.524 1.00 84.94 87 PRO A N 1
ATOM 678 C CA . PRO A 1 87 ? 16.167 6.543 5.417 1.00 84.94 87 PRO A CA 1
ATOM 679 C C . PRO A 1 87 ? 15.363 5.579 6.283 1.00 84.94 87 PRO A C 1
ATOM 681 O O . PRO A 1 87 ? 14.199 5.818 6.605 1.00 84.94 87 PRO A O 1
ATOM 684 N N . ARG A 1 88 ? 15.971 4.443 6.601 1.00 86.44 88 ARG A N 1
ATOM 685 C CA . ARG A 1 88 ? 15.351 3.454 7.473 1.00 86.44 88 ARG A CA 1
ATOM 686 C C . ARG A 1 88 ? 15.859 3.720 8.879 1.00 86.44 88 ARG A C 1
ATOM 688 O O . ARG A 1 88 ? 17.048 3.554 9.131 1.00 86.44 88 ARG A O 1
ATOM 695 N N . GLU A 1 89 ? 14.967 4.179 9.738 1.00 84.88 89 GLU A N 1
ATOM 696 C CA . GLU A 1 89 ? 15.252 4.410 11.150 1.00 84.88 89 GLU A CA 1
ATOM 697 C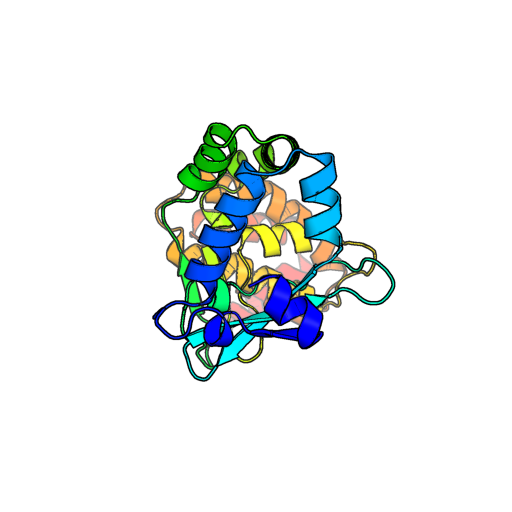 C . GLU A 1 89 ? 14.988 3.123 11.943 1.00 84.88 89 GLU A C 1
ATOM 699 O O . GLU A 1 89 ? 14.243 2.247 11.493 1.00 84.88 89 GLU A O 1
ATOM 704 N N . GLU A 1 90 ? 15.643 2.970 13.097 1.00 82.75 90 GLU A N 1
ATOM 705 C CA . GLU A 1 90 ? 15.358 1.854 14.011 1.00 82.75 90 GLU A CA 1
ATOM 706 C C . GLU A 1 90 ? 13.934 1.958 14.563 1.00 82.75 90 GLU A C 1
ATOM 708 O O . GLU A 1 90 ? 13.231 0.952 14.680 1.00 82.75 90 GLU A O 1
ATOM 713 N N . GLU A 1 91 ? 13.505 3.188 14.841 1.00 84.31 91 GLU A N 1
ATOM 714 C CA . GLU A 1 91 ? 12.168 3.506 15.313 1.00 84.31 91 GLU A CA 1
ATOM 715 C C . GLU A 1 91 ? 11.132 3.500 14.182 1.00 84.31 91 GLU A C 1
ATOM 717 O O . GLU A 1 91 ? 11.437 3.468 12.987 1.00 84.31 91 GLU A O 1
ATOM 722 N N . HIS A 1 92 ? 9.863 3.492 14.583 1.00 84.62 92 HIS A N 1
ATOM 723 C CA . HIS A 1 92 ? 8.754 3.545 13.649 1.00 84.62 92 HIS A CA 1
ATOM 724 C C . HIS A 1 92 ? 8.630 4.940 13.032 1.00 84.62 92 HIS A C 1
ATOM 726 O O . HIS A 1 92 ? 8.422 5.920 13.742 1.00 84.62 92 HIS A O 1
ATOM 732 N N . THR A 1 93 ? 8.664 5.016 11.703 1.00 88.94 93 THR A N 1
ATOM 733 C CA . THR A 1 93 ? 8.515 6.276 10.968 1.00 88.94 93 THR A CA 1
ATOM 734 C C . THR A 1 93 ? 7.219 6.267 10.165 1.00 88.94 93 THR A C 1
ATOM 736 O O . THR A 1 93 ? 6.905 5.290 9.476 1.00 88.94 93 THR A O 1
ATOM 739 N N . VAL A 1 94 ? 6.497 7.389 10.189 1.00 91.31 94 VAL A N 1
ATOM 740 C CA . VAL A 1 94 ? 5.337 7.650 9.327 1.00 91.31 94 VAL A CA 1
ATOM 741 C C . VAL A 1 94 ? 5.594 8.897 8.499 1.00 91.31 94 VAL A C 1
ATOM 743 O O . VAL A 1 94 ? 6.040 9.924 9.007 1.00 91.31 94 VAL A O 1
ATOM 746 N N . TRP A 1 95 ? 5.311 8.817 7.203 1.00 92.50 95 TRP A N 1
ATOM 747 C CA . TRP A 1 95 ? 5.439 9.947 6.291 1.00 92.50 95 TRP A CA 1
ATOM 748 C C . TRP A 1 95 ? 4.324 9.925 5.257 1.00 92.50 95 TRP A C 1
ATOM 750 O O . TRP A 1 95 ? 3.755 8.882 4.945 1.00 92.50 95 TRP A O 1
ATOM 760 N N . HIS A 1 96 ? 4.026 11.085 4.682 1.00 91.38 96 HIS A N 1
ATOM 761 C CA . HIS A 1 96 ? 3.042 11.190 3.614 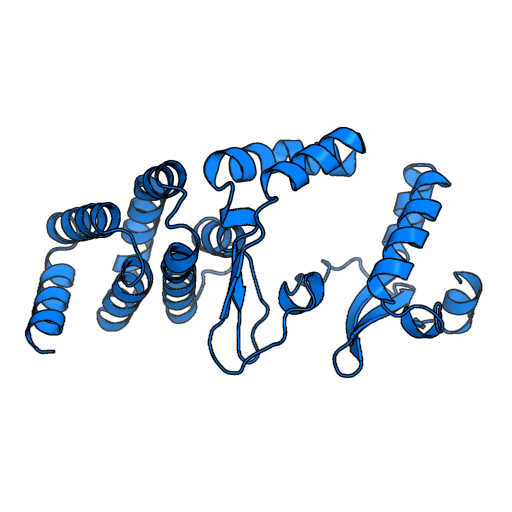1.00 91.38 96 HIS A CA 1
ATOM 762 C C . HIS A 1 96 ? 3.621 11.902 2.391 1.00 91.38 96 HIS A C 1
ATOM 764 O O . HIS A 1 96 ? 4.647 12.596 2.448 1.00 91.38 96 HIS A O 1
ATOM 770 N N . ARG A 1 97 ? 2.957 11.706 1.254 1.00 90.50 97 ARG A N 1
ATOM 771 C CA . ARG A 1 97 ? 3.170 12.484 0.033 1.00 90.50 97 ARG A CA 1
ATOM 772 C C . ARG A 1 97 ? 1.840 13.110 -0.393 1.00 90.50 97 ARG A C 1
ATOM 774 O O . ARG A 1 97 ? 0.849 12.387 -0.456 1.00 90.50 97 ARG A O 1
ATOM 781 N N . PRO A 1 98 ? 1.792 14.416 -0.705 1.00 88.38 98 PRO A N 1
ATOM 782 C CA . PRO A 1 98 ? 0.525 15.125 -0.907 1.00 88.38 98 PRO A CA 1
ATOM 783 C C . PRO A 1 98 ? -0.166 14.812 -2.246 1.00 88.38 98 PRO A C 1
ATOM 785 O O . PRO A 1 98 ? -1.308 15.204 -2.445 1.00 88.38 98 PRO A O 1
ATOM 788 N N . TYR A 1 99 ? 0.500 14.100 -3.157 1.00 89.12 99 TYR A N 1
ATOM 789 C CA . TYR A 1 99 ? 0.105 13.942 -4.560 1.00 89.12 99 TYR A CA 1
ATOM 790 C C . TYR A 1 99 ? -0.681 12.656 -4.873 1.00 89.12 99 TYR A C 1
ATOM 792 O O . TYR A 1 99 ? -0.583 12.123 -5.979 1.00 89.12 99 TYR A O 1
ATOM 800 N N . TRP A 1 100 ? -1.451 12.107 -3.928 1.00 89.38 100 TRP A N 1
ATOM 801 C CA . TRP A 1 100 ? -2.231 10.877 -4.171 1.00 89.38 100 TRP A CA 1
ATOM 802 C C . TRP A 1 100 ? -3.167 11.009 -5.385 1.00 89.38 100 TRP A C 1
ATOM 804 O O . TRP A 1 100 ? -3.288 10.085 -6.187 1.00 89.38 100 TRP A O 1
ATOM 814 N N . ASN A 1 101 ? -3.763 12.189 -5.563 1.00 88.81 101 ASN A N 1
ATOM 815 C CA . ASN A 1 101 ? -4.658 12.528 -6.665 1.00 88.81 101 ASN A CA 1
ATOM 816 C C . ASN A 1 101 ? -3.929 12.712 -8.005 1.00 88.81 101 ASN A C 1
ATOM 818 O O . ASN A 1 101 ? -4.577 12.770 -9.044 1.00 88.81 101 ASN A O 1
ATOM 822 N N . GLU A 1 102 ? -2.601 12.816 -8.016 1.00 93.62 102 GLU A N 1
ATOM 823 C CA . GLU A 1 102 ? -1.834 12.860 -9.260 1.00 93.62 102 GLU A CA 1
ATOM 824 C C . GLU A 1 102 ? -1.549 11.458 -9.805 1.00 93.62 102 GLU A C 1
ATOM 826 O O . GLU A 1 102 ? -1.341 11.312 -11.005 1.00 93.62 102 GLU A O 1
ATOM 831 N N . ILE A 1 103 ? -1.521 10.427 -8.951 1.00 91.50 103 ILE A N 1
ATOM 832 C CA . ILE A 1 103 ? -1.109 9.067 -9.341 1.00 91.50 103 ILE A CA 1
ATOM 833 C C . ILE A 1 103 ? -2.048 8.513 -10.409 1.00 91.50 103 ILE A C 1
ATOM 835 O O . ILE A 1 103 ? -1.623 8.211 -11.520 1.00 91.50 103 ILE A O 1
ATOM 839 N N . TRP A 1 104 ? -3.338 8.442 -10.096 1.00 90.25 104 TRP A N 1
ATOM 840 C CA . TRP A 1 104 ? -4.344 7.945 -11.030 1.00 90.25 104 TRP A CA 1
ATOM 841 C C . TRP A 1 104 ? -4.538 8.847 -12.259 1.00 90.25 104 TRP A C 1
ATOM 843 O O . TRP A 1 104 ? -4.898 8.358 -13.321 1.00 90.25 104 TRP A O 1
ATOM 853 N N . HIS A 1 105 ? -4.232 10.145 -12.156 1.00 92.56 105 HIS A N 1
ATOM 854 C CA . HIS A 1 105 ? -4.310 11.074 -13.277 1.00 92.56 105 HIS A CA 1
ATOM 855 C C . HIS A 1 105 ? -3.158 10.826 -14.251 1.00 92.56 105 HIS A C 1
ATOM 857 O O . HIS A 1 105 ? -3.359 10.829 -15.457 1.00 92.56 105 HIS A O 1
ATOM 863 N N . LYS A 1 106 ? -1.957 10.525 -13.740 1.00 93.06 106 LYS A N 1
ATOM 864 C CA . LYS A 1 106 ? -0.818 10.100 -14.565 1.00 93.06 106 LYS A CA 1
ATOM 865 C C . LYS A 1 106 ? -1.097 8.767 -15.271 1.00 93.06 106 LYS A C 1
ATOM 867 O O . LYS A 1 106 ? -0.713 8.630 -16.426 1.00 93.06 106 LYS A O 1
ATOM 872 N N . MET A 1 107 ? -1.788 7.833 -14.609 1.00 92.69 107 MET A N 1
ATOM 873 C CA . MET A 1 107 ? -2.253 6.575 -15.221 1.00 92.69 107 MET A CA 1
ATOM 874 C C . MET A 1 107 ? -3.316 6.803 -16.308 1.00 92.69 107 MET A C 1
ATOM 876 O O . MET A 1 107 ? -3.334 6.104 -17.312 1.00 92.69 107 MET A O 1
ATOM 880 N N . ASP A 1 108 ? -4.207 7.777 -16.123 1.00 92.81 108 ASP A N 1
ATOM 881 C CA . ASP A 1 108 ? -5.211 8.142 -17.129 1.00 92.81 108 ASP A CA 1
ATOM 882 C C . ASP A 1 108 ? -4.557 8.804 -18.354 1.00 92.81 108 ASP A C 1
ATOM 884 O O . ASP A 1 108 ? -4.817 8.422 -19.492 1.00 92.81 108 ASP A O 1
ATOM 888 N N . VAL A 1 109 ? -3.618 9.730 -18.124 1.00 94.19 109 VAL A N 1
ATOM 889 C CA . VAL A 1 109 ? -2.869 10.427 -19.183 1.00 94.19 109 VAL A CA 1
ATOM 890 C C . VAL A 1 109 ? -1.987 9.477 -19.997 1.00 94.19 109 VAL A C 1
ATOM 892 O O . VAL A 1 109 ? -1.840 9.688 -21.201 1.00 94.19 109 VAL A O 1
ATOM 895 N N . SER A 1 110 ? -1.395 8.442 -19.384 1.00 88.69 110 SER A N 1
ATOM 896 C CA . SER A 1 110 ? -0.617 7.444 -20.135 1.00 88.69 110 SER A CA 1
ATOM 897 C C . SER A 1 110 ? -1.492 6.627 -21.088 1.00 88.69 110 SER A C 1
ATOM 899 O O . SER A 1 110 ? -0.967 6.100 -22.070 1.00 88.69 110 SER A O 1
ATOM 901 N N . ALA A 1 111 ? -2.801 6.532 -20.810 1.00 87.12 111 ALA A N 1
ATOM 902 C CA . ALA A 1 111 ? -3.811 5.816 -21.591 1.00 87.12 111 ALA A CA 1
ATOM 903 C C . ALA A 1 111 ? -3.395 4.384 -21.992 1.00 87.12 111 ALA A C 1
ATOM 905 O O . ALA A 1 111 ? -3.861 3.842 -22.997 1.00 87.12 111 ALA A O 1
ATOM 906 N N . GLY A 1 112 ? -2.498 3.761 -21.221 1.00 87.19 112 GLY A N 1
ATOM 907 C CA . GLY A 1 112 ? -2.011 2.411 -21.480 1.00 87.19 112 GLY A CA 1
ATOM 908 C C . GLY A 1 112 ? -3.030 1.365 -21.038 1.00 87.19 112 GLY A C 1
ATOM 909 O O . GLY A 1 112 ? -3.650 1.512 -19.990 1.00 87.19 112 GLY A O 1
ATOM 910 N N . THR A 1 113 ? -3.171 0.265 -21.783 1.00 89.19 113 THR A N 1
ATOM 911 C CA . THR A 1 113 ? -4.123 -0.814 -21.449 1.00 89.19 113 THR A CA 1
ATOM 912 C C . THR A 1 113 ? -3.931 -1.343 -20.023 1.00 89.19 113 THR A C 1
ATOM 914 O O . THR A 1 113 ? -4.901 -1.486 -19.284 1.00 89.19 113 THR A O 1
ATOM 917 N N . ASN A 1 114 ? -2.681 -1.571 -19.604 1.00 89.50 114 ASN A N 1
ATOM 918 C CA . ASN A 1 114 ? -2.362 -2.075 -18.262 1.00 89.50 114 ASN A CA 1
ATOM 919 C C . ASN A 1 114 ? -2.703 -1.058 -17.162 1.00 89.50 114 ASN A C 1
ATOM 921 O O . ASN A 1 114 ? -3.279 -1.430 -16.139 1.00 89.50 114 ASN A O 1
ATOM 925 N N . ASP A 1 115 ? -2.410 0.224 -17.399 1.00 91.50 115 ASP A N 1
ATOM 926 C CA . ASP A 1 115 ? -2.771 1.310 -16.485 1.00 91.50 115 ASP A CA 1
ATOM 927 C C . ASP A 1 115 ? -4.294 1.464 -16.398 1.00 91.50 115 ASP A C 1
ATOM 929 O O . ASP A 1 115 ? -4.829 1.628 -15.306 1.00 91.50 115 ASP A O 1
ATOM 933 N N . GLY A 1 116 ? -5.009 1.323 -17.518 1.00 93.12 116 GLY A N 1
ATOM 934 C CA . GLY A 1 116 ? -6.469 1.356 -17.579 1.00 93.12 116 GLY A CA 1
ATOM 935 C C . GLY A 1 116 ? -7.132 0.211 -16.810 1.00 93.12 116 GLY A C 1
ATOM 936 O O . GLY A 1 116 ? -8.074 0.454 -16.055 1.00 93.12 116 GLY A O 1
ATOM 937 N N . VAL A 1 117 ? -6.621 -1.020 -16.936 1.00 95.19 117 VAL A N 1
ATOM 938 C CA . VAL A 1 117 ? -7.100 -2.180 -16.156 1.00 95.19 117 VAL A CA 1
ATOM 939 C C . VAL A 1 117 ? -6.861 -1.959 -14.662 1.00 95.19 117 VAL A C 1
ATOM 941 O O . VAL A 1 117 ? -7.783 -2.116 -13.859 1.00 95.19 117 VAL A O 1
ATOM 944 N N . ALA A 1 118 ? -5.651 -1.543 -14.278 1.00 93.38 118 ALA A N 1
ATOM 945 C CA . ALA A 1 118 ? -5.334 -1.251 -12.884 1.00 93.38 118 ALA A CA 1
ATOM 946 C C . ALA A 1 118 ? -6.202 -0.107 -12.337 1.00 93.38 118 ALA A C 1
ATOM 948 O O . ALA A 1 118 ? -6.744 -0.215 -11.240 1.00 93.38 118 ALA A O 1
ATOM 949 N N . LEU A 1 119 ? -6.385 0.968 -13.105 1.00 93.75 119 LEU A N 1
ATOM 950 C CA . LEU A 1 119 ? -7.201 2.113 -12.718 1.00 93.75 119 LEU A CA 1
ATOM 951 C C . LEU A 1 119 ? -8.679 1.740 -12.573 1.00 93.75 119 LEU A C 1
ATOM 953 O O . LEU A 1 119 ? -9.324 2.206 -11.638 1.00 93.75 119 LEU A O 1
ATOM 957 N N . GLN A 1 120 ? -9.220 0.895 -13.453 1.00 94.69 120 GLN A N 1
ATOM 958 C CA . GLN A 1 120 ? -10.600 0.417 -13.356 1.00 94.69 120 GLN A CA 1
ATOM 959 C C . GLN A 1 120 ? -10.834 -0.364 -12.056 1.00 94.69 120 GLN A C 1
ATOM 961 O O . GLN A 1 120 ? -11.844 -0.135 -11.391 1.00 94.69 120 GLN A O 1
ATOM 966 N N . ALA A 1 121 ? -9.885 -1.215 -11.658 1.00 95.44 121 ALA A N 1
ATOM 967 C CA . ALA A 1 121 ? -9.973 -1.988 -10.421 1.00 95.44 121 ALA A CA 1
ATOM 968 C C . ALA A 1 121 ? -9.711 -1.139 -9.163 1.00 95.44 121 ALA A C 1
ATOM 970 O O . ALA A 1 121 ? -10.386 -1.297 -8.147 1.00 95.44 121 ALA A O 1
ATOM 971 N N . LEU A 1 122 ? -8.734 -0.229 -9.216 1.00 94.12 122 LEU A N 1
ATOM 972 C CA . LEU A 1 122 ? -8.267 0.540 -8.058 1.00 94.12 122 LEU A CA 1
ATOM 973 C C . LEU A 1 122 ? -9.023 1.854 -7.840 1.00 94.12 122 LEU A C 1
ATOM 975 O O . LEU A 1 122 ? -8.811 2.507 -6.818 1.00 94.12 122 LEU A O 1
ATOM 979 N N . ARG A 1 123 ? -9.920 2.260 -8.745 1.00 92.62 123 ARG A N 1
ATOM 980 C CA . ARG A 1 123 ? -10.689 3.509 -8.610 1.00 92.62 123 ARG A CA 1
ATOM 981 C C . ARG A 1 123 ? -11.388 3.659 -7.248 1.00 92.62 123 ARG A C 1
ATOM 983 O O . ARG A 1 123 ? -11.189 4.707 -6.634 1.00 92.62 123 ARG A O 1
ATOM 990 N N . PRO A 1 124 ? -12.084 2.641 -6.699 1.00 91.56 124 PRO A N 1
ATOM 991 C CA . PRO A 1 124 ? -12.706 2.761 -5.379 1.00 91.56 124 PRO A CA 1
ATOM 992 C C . PRO A 1 124 ? -11.693 3.019 -4.258 1.00 91.56 124 PRO A C 1
ATOM 994 O O . PRO A 1 124 ? -12.001 3.725 -3.299 1.00 91.56 124 PRO A O 1
ATOM 997 N N . VAL A 1 125 ? -10.473 2.488 -4.389 1.00 91.94 125 VAL A N 1
ATOM 998 C CA . VAL A 1 125 ? -9.379 2.694 -3.431 1.00 91.94 125 VAL A CA 1
ATOM 999 C C . VAL A 1 125 ? -8.931 4.153 -3.456 1.00 91.94 125 VAL A C 1
ATOM 1001 O O . VAL A 1 125 ? -8.835 4.778 -2.402 1.00 91.94 125 VAL A O 1
ATOM 1004 N N . PHE A 1 126 ? -8.720 4.731 -4.641 1.00 91.25 126 PHE A N 1
ATOM 1005 C CA . PHE A 1 126 ? -8.361 6.147 -4.765 1.00 91.25 126 PHE A CA 1
ATOM 1006 C C . PHE A 1 126 ? -9.476 7.076 -4.267 1.00 91.25 126 PHE A C 1
ATOM 1008 O O . PHE A 1 126 ? -9.195 8.028 -3.543 1.00 91.25 126 PHE A O 1
ATOM 1015 N N . GLU A 1 127 ? -10.737 6.790 -4.595 1.00 88.94 127 GLU A N 1
ATOM 1016 C CA . GLU A 1 127 ? -11.881 7.623 -4.194 1.00 88.94 127 GLU A CA 1
ATOM 1017 C C . GLU A 1 127 ? -12.182 7.542 -2.690 1.00 88.94 127 GLU A C 1
ATOM 1019 O O . GLU A 1 127 ? -12.521 8.553 -2.062 1.00 88.94 127 GLU A O 1
ATOM 1024 N N . SER A 1 128 ? -12.050 6.352 -2.099 1.00 88.38 128 SER A N 1
ATOM 1025 C CA . SER A 1 128 ? -12.431 6.104 -0.702 1.00 88.38 128 SER A CA 1
ATOM 1026 C C . SER A 1 128 ? -11.285 6.341 0.274 1.00 88.38 128 SER A C 1
ATOM 1028 O O . SER A 1 128 ? -11.512 6.912 1.340 1.00 88.38 128 SER A O 1
ATOM 1030 N N . LEU A 1 129 ? -10.065 5.917 -0.078 1.00 90.69 129 LEU A N 1
ATOM 1031 C CA . LEU A 1 129 ? -8.901 5.964 0.813 1.00 90.69 129 LEU A CA 1
ATOM 1032 C C . LEU A 1 129 ? -7.988 7.164 0.523 1.00 90.69 129 LEU A C 1
ATOM 1034 O O . LEU A 1 129 ? -7.304 7.630 1.432 1.00 90.69 129 LEU A O 1
ATOM 1038 N N . GLY A 1 130 ? -7.993 7.686 -0.710 1.00 89.88 130 GLY A N 1
ATOM 1039 C CA . GLY A 1 130 ? -7.341 8.935 -1.115 1.00 89.88 130 GLY A CA 1
ATOM 1040 C C . GLY A 1 130 ? -5.925 9.120 -0.545 1.00 89.88 130 GLY A C 1
ATOM 1041 O O . GLY A 1 130 ? -5.016 8.397 -0.961 1.00 89.88 130 GLY A O 1
ATOM 1042 N N . PRO A 1 131 ? -5.713 10.040 0.420 1.00 91.50 131 PRO A N 1
ATOM 1043 C CA . PRO A 1 131 ? -4.413 10.273 1.054 1.00 91.50 131 PRO A CA 1
ATOM 1044 C C . PRO A 1 131 ? -3.739 9.023 1.631 1.00 91.50 131 PRO A C 1
ATOM 1046 O O . PRO A 1 131 ? -2.516 8.938 1.614 1.00 91.50 131 PRO A O 1
ATOM 1049 N N . LEU A 1 132 ? -4.499 8.022 2.091 1.00 93.75 132 LEU A N 1
ATOM 1050 C CA . LEU A 1 132 ? -3.936 6.785 2.648 1.00 93.75 132 LEU A CA 1
ATOM 1051 C C . LEU A 1 132 ? -3.123 5.975 1.636 1.00 93.75 132 LEU A C 1
ATOM 1053 O O . LEU A 1 132 ? -2.291 5.159 2.033 1.00 93.75 132 LEU A O 1
ATOM 1057 N N . VAL A 1 133 ? -3.357 6.176 0.335 1.00 94.56 133 VAL A N 1
ATOM 1058 C CA . VAL A 1 133 ? -2.586 5.529 -0.737 1.00 94.56 133 VAL A CA 1
ATOM 1059 C C . VAL A 1 133 ? -1.129 5.996 -0.719 1.00 94.56 133 VAL A C 1
ATOM 1061 O O . VAL A 1 133 ? -0.234 5.236 -1.089 1.00 94.56 133 VAL A O 1
ATOM 1064 N N . THR A 1 134 ? -0.883 7.220 -0.249 1.00 94.62 134 THR A N 1
ATOM 1065 C CA . THR A 1 134 ? 0.446 7.836 -0.168 1.00 94.62 134 THR A CA 1
ATOM 1066 C C . THR A 1 134 ? 0.860 8.235 1.247 1.00 94.62 134 THR A C 1
ATOM 1068 O O . THR A 1 134 ? 1.840 8.968 1.415 1.00 94.62 134 THR A O 1
ATOM 1071 N N . THR A 1 135 ? 0.151 7.742 2.260 1.00 94.81 135 THR A N 1
ATOM 1072 C CA . THR A 1 135 ? 0.613 7.717 3.648 1.00 94.81 135 THR A CA 1
ATOM 1073 C C . THR A 1 135 ? 1.293 6.385 3.882 1.00 94.81 135 THR A C 1
ATOM 1075 O O . THR A 1 135 ? 0.684 5.341 3.678 1.00 94.81 135 THR A O 1
ATOM 1078 N N . PHE A 1 136 ? 2.557 6.421 4.275 1.00 95.12 136 PHE A N 1
ATOM 1079 C CA . PHE A 1 136 ? 3.398 5.249 4.446 1.00 95.12 136 PHE A CA 1
ATOM 1080 C C . PHE A 1 136 ? 3.867 5.152 5.885 1.00 95.12 136 PHE A C 1
ATOM 1082 O O . PHE A 1 136 ? 4.104 6.162 6.549 1.00 95.12 136 PHE A O 1
ATOM 1089 N N . SER A 1 137 ? 4.036 3.920 6.338 1.00 93.38 137 SER A N 1
ATOM 1090 C CA . SER A 1 137 ? 4.619 3.616 7.634 1.00 93.38 137 SER A CA 1
ATOM 1091 C C . SER A 1 137 ? 5.688 2.540 7.467 1.00 93.38 137 SER A C 1
ATOM 1093 O O . SER A 1 137 ? 5.581 1.687 6.583 1.00 93.38 137 SER A O 1
ATOM 1095 N N . GLY A 1 138 ? 6.739 2.597 8.278 1.00 90.94 138 GLY A N 1
ATOM 1096 C CA . GLY A 1 138 ? 7.880 1.685 8.201 1.00 90.94 138 GLY A CA 1
ATOM 1097 C C . GLY A 1 138 ? 8.772 1.784 9.436 1.00 90.94 138 GLY A C 1
ATOM 1098 O O . GLY A 1 138 ? 8.356 2.339 10.453 1.00 90.94 138 GLY A O 1
ATOM 1099 N N . GLY A 1 139 ? 9.971 1.210 9.365 1.00 86.69 139 GLY A N 1
ATOM 1100 C CA . GLY A 1 139 ? 10.949 1.210 10.460 1.00 86.69 139 GLY A CA 1
ATOM 1101 C C . GLY A 1 139 ? 11.575 -0.161 10.719 1.00 86.69 139 GLY A C 1
ATOM 1102 O O . GLY A 1 139 ? 11.041 -1.209 10.324 1.00 86.69 139 GLY A O 1
ATOM 1103 N N . GLY A 1 140 ? 12.734 -0.155 11.372 1.00 83.81 140 GLY A N 1
ATOM 1104 C CA . GLY A 1 140 ? 13.499 -1.354 11.699 1.00 83.81 140 GLY A CA 1
ATOM 1105 C C . GLY A 1 140 ? 13.803 -2.206 10.463 1.00 83.81 140 GLY A C 1
ATOM 1106 O O . GLY A 1 140 ? 14.218 -1.712 9.420 1.00 83.81 140 GLY A O 1
ATOM 1107 N N . THR A 1 141 ? 13.596 -3.520 10.544 1.00 80.44 141 THR A N 1
ATOM 1108 C CA . THR A 1 141 ? 13.876 -4.443 9.427 1.00 80.44 141 THR A CA 1
ATOM 1109 C C . THR A 1 141 ? 12.736 -4.564 8.409 1.00 80.44 141 THR A C 1
ATOM 1111 O O . THR A 1 141 ? 12.928 -5.185 7.359 1.00 80.44 141 THR A O 1
ATOM 1114 N N . ARG A 1 142 ? 11.571 -3.959 8.667 1.00 83.75 142 ARG A N 1
ATOM 1115 C CA . ARG A 1 142 ? 10.351 -4.150 7.870 1.00 83.75 142 ARG A CA 1
ATOM 1116 C C . ARG A 1 142 ? 10.318 -3.248 6.639 1.00 83.75 142 ARG A C 1
ATOM 1118 O O . ARG A 1 142 ? 10.875 -2.153 6.633 1.00 83.75 142 ARG A O 1
ATOM 1125 N N . ILE A 1 143 ? 9.640 -3.717 5.594 1.00 89.62 143 ILE A N 1
ATOM 1126 C CA . ILE A 1 143 ? 9.344 -2.889 4.422 1.00 89.62 143 ILE A CA 1
ATOM 1127 C C . ILE A 1 143 ? 8.357 -1.783 4.799 1.00 89.62 143 ILE A C 1
ATOM 1129 O O . ILE A 1 143 ? 7.445 -2.003 5.597 1.00 89.62 143 ILE A O 1
ATOM 1133 N N . GLY A 1 144 ? 8.522 -0.607 4.202 1.00 93.62 144 GLY A N 1
ATOM 1134 C CA . GLY A 1 144 ? 7.516 0.437 4.286 1.00 93.62 144 GLY A CA 1
ATOM 1135 C C . GLY A 1 144 ? 6.340 0.102 3.372 1.00 93.62 144 GLY A C 1
ATOM 1136 O O . GLY A 1 144 ? 6.548 -0.175 2.190 1.00 93.62 144 GLY A O 1
ATOM 1137 N N . THR A 1 145 ? 5.114 0.153 3.890 1.00 95.50 145 THR A N 1
ATOM 1138 C CA . THR A 1 145 ? 3.879 -0.001 3.091 1.00 95.50 145 THR A CA 1
ATOM 1139 C C . THR A 1 145 ? 2.944 1.178 3.317 1.00 95.50 145 THR A C 1
ATOM 1141 O O . THR A 1 145 ? 3.097 1.926 4.285 1.00 95.50 145 THR A O 1
ATOM 1144 N N . SER A 1 146 ? 2.018 1.396 2.380 1.00 96.19 146 SER A N 1
ATOM 1145 C CA . SER A 1 146 ? 1.008 2.441 2.534 1.00 96.19 146 SER A CA 1
ATOM 1146 C C . SER A 1 146 ? -0.086 2.015 3.509 1.00 96.19 146 SER A C 1
ATOM 1148 O O . SER A 1 146 ? -0.402 0.832 3.622 1.00 96.19 146 SER A O 1
ATOM 1150 N N . THR A 1 147 ? -0.732 2.972 4.165 1.00 95.62 147 THR A N 1
ATOM 1151 C CA . THR A 1 147 ? -1.876 2.695 5.041 1.00 95.62 147 THR A CA 1
ATOM 1152 C C . THR A 1 147 ? -3.033 2.066 4.268 1.00 95.62 147 THR A C 1
ATOM 1154 O O . THR A 1 147 ? -3.714 1.188 4.787 1.00 95.62 147 THR A O 1
ATOM 1157 N N . ALA A 1 148 ? -3.235 2.455 3.004 1.00 95.25 148 ALA A N 1
ATOM 1158 C CA . ALA A 1 148 ? -4.194 1.783 2.130 1.00 95.25 148 ALA A CA 1
ATOM 1159 C C . ALA A 1 148 ? -3.842 0.301 1.919 1.00 95.25 148 ALA A C 1
ATOM 1161 O O . ALA A 1 148 ? -4.735 -0.540 1.951 1.00 95.25 148 ALA A O 1
ATOM 1162 N N . HIS A 1 149 ? -2.559 -0.032 1.740 1.00 94.94 149 HIS A N 1
ATOM 1163 C CA . HIS A 1 149 ? -2.116 -1.425 1.658 1.00 94.94 149 HIS A CA 1
ATOM 1164 C C . HIS A 1 149 ? -2.398 -2.178 2.963 1.00 94.94 149 HIS A C 1
ATOM 1166 O O . HIS A 1 149 ? -2.931 -3.282 2.915 1.00 94.94 149 HIS A O 1
ATOM 1172 N N . ASP A 1 150 ? -2.096 -1.580 4.117 1.00 94.62 150 ASP A N 1
ATOM 1173 C CA . ASP A 1 150 ? -2.317 -2.211 5.423 1.00 94.62 150 ASP A CA 1
ATOM 1174 C C . ASP A 1 150 ? -3.816 -2.448 5.700 1.00 94.62 150 ASP A C 1
ATOM 1176 O O . ASP A 1 150 ? -4.199 -3.531 6.141 1.00 94.62 150 ASP A O 1
ATOM 1180 N N . LEU A 1 151 ? -4.684 -1.489 5.348 1.00 94.38 151 LEU A N 1
ATOM 1181 C CA . LEU A 1 151 ? -6.145 -1.645 5.402 1.00 94.38 151 LEU A CA 1
ATOM 1182 C C . LEU A 1 151 ? -6.652 -2.732 4.453 1.00 94.38 151 LEU A C 1
ATOM 1184 O O . LEU A 1 151 ? -7.474 -3.558 4.845 1.00 94.38 151 LEU A O 1
ATOM 1188 N N . LEU A 1 152 ? -6.170 -2.754 3.208 1.00 93.75 152 LEU A N 1
ATOM 1189 C CA . LEU A 1 152 ? -6.549 -3.785 2.243 1.00 93.75 152 LEU A CA 1
ATOM 1190 C C . LEU A 1 152 ? -6.064 -5.164 2.685 1.00 93.75 152 LEU A C 1
ATOM 1192 O O . LEU A 1 152 ? -6.758 -6.139 2.436 1.00 93.75 152 LEU A O 1
ATOM 1196 N N . ARG A 1 153 ? -4.926 -5.258 3.377 1.00 91.69 153 ARG A N 1
ATOM 1197 C CA . ARG A 1 153 ? -4.429 -6.510 3.955 1.00 91.69 153 ARG A CA 1
ATOM 1198 C C . ARG A 1 153 ? -5.269 -6.968 5.144 1.00 91.69 153 ARG A C 1
ATOM 1200 O O . ARG A 1 153 ? -5.532 -8.160 5.260 1.00 91.69 153 ARG A O 1
ATOM 1207 N N . LEU A 1 154 ? -5.732 -6.044 5.992 1.00 91.62 154 LEU A N 1
ATOM 1208 C CA . LEU A 1 154 ? -6.739 -6.357 7.009 1.00 91.62 154 LEU A CA 1
ATOM 1209 C C . LEU A 1 154 ? -8.032 -6.847 6.354 1.00 91.62 154 LEU A C 1
ATOM 1211 O O . LEU A 1 154 ? -8.632 -7.801 6.838 1.00 91.62 154 LEU A O 1
ATOM 1215 N N . TRP A 1 155 ? -8.473 -6.233 5.259 1.00 91.25 155 TRP A N 1
ATOM 1216 C CA . TRP A 1 155 ? -9.767 -6.545 4.655 1.00 91.25 155 TRP A CA 1
ATOM 1217 C C . TRP A 1 155 ? -9.762 -7.816 3.791 1.00 91.25 155 TRP A C 1
ATOM 1219 O O . TRP A 1 155 ? -10.648 -8.658 3.930 1.00 91.25 155 TRP A O 1
ATOM 1229 N N . LEU A 1 156 ? -8.762 -7.965 2.923 1.00 87.75 156 LEU A N 1
ATOM 1230 C CA . LEU A 1 156 ? -8.651 -8.996 1.895 1.00 87.75 156 LEU A CA 1
ATOM 1231 C C . LEU A 1 156 ? -7.571 -10.011 2.294 1.00 87.75 156 LEU A C 1
ATOM 1233 O O . LEU A 1 156 ? -6.409 -9.894 1.903 1.00 87.75 156 LEU A O 1
ATOM 1237 N N . TRP A 1 157 ? -7.932 -11.026 3.080 1.00 80.00 157 TRP A N 1
ATOM 1238 C CA . TRP A 1 157 ? -6.988 -12.100 3.400 1.00 80.00 157 TRP A CA 1
ATOM 1239 C C . TRP A 1 157 ? -6.742 -12.982 2.172 1.00 80.00 157 TRP A C 1
ATOM 1241 O O . TRP A 1 157 ? -7.622 -13.704 1.707 1.00 80.00 157 TRP A O 1
ATOM 1251 N N . GLY A 1 158 ? -5.520 -12.926 1.645 1.00 53.34 158 GLY A N 1
ATOM 1252 C CA . GLY A 1 158 ? -5.077 -13.664 0.461 1.00 53.34 158 GLY A CA 1
ATOM 1253 C C . GLY A 1 158 ? -4.697 -15.122 0.738 1.00 53.34 158 GLY A C 1
ATOM 1254 O O . GLY A 1 158 ? -3.595 -15.532 0.390 1.00 53.34 158 GLY A O 1
ATOM 1255 N N . GLY A 1 159 ? -5.582 -15.898 1.369 1.00 57.62 159 GLY A N 1
ATOM 1256 C CA . GLY A 1 159 ? -5.471 -17.364 1.461 1.00 57.62 159 GLY A CA 1
ATOM 1257 C C . GLY A 1 159 ? -4.827 -17.936 2.731 1.00 57.62 159 GLY A C 1
ATOM 1258 O O . GLY A 1 159 ? -5.146 -19.067 3.088 1.00 57.62 159 GLY A O 1
ATOM 1259 N N . THR A 1 160 ? -4.017 -17.161 3.458 1.00 63.91 160 THR A N 1
ATOM 1260 C CA . THR A 1 160 ? -3.546 -17.521 4.807 1.00 63.91 160 THR A CA 1
ATOM 1261 C C . THR A 1 160 ? -4.011 -16.456 5.781 1.00 63.91 160 THR A C 1
ATOM 1263 O O . THR A 1 160 ? -3.735 -15.272 5.598 1.00 63.91 160 THR A O 1
ATOM 1266 N N . GLU A 1 161 ? -4.757 -16.877 6.793 1.00 70.69 161 GLU A N 1
ATOM 1267 C CA . GLU A 1 161 ? -5.275 -15.976 7.810 1.00 70.69 161 GLU A CA 1
ATOM 1268 C C . GLU A 1 161 ? -4.102 -15.355 8.594 1.00 70.69 161 GLU A C 1
ATOM 1270 O O . GLU A 1 161 ? -3.226 -16.102 9.045 1.00 70.69 161 GLU A O 1
ATOM 1275 N N . PRO A 1 162 ? -4.030 -14.016 8.732 1.00 76.75 162 PRO A N 1
ATOM 1276 C CA . PRO A 1 162 ? -2.944 -13.383 9.465 1.00 76.75 162 PRO A CA 1
ATOM 1277 C C . PRO A 1 162 ? -2.971 -13.842 10.922 1.00 76.75 162 PRO A C 1
ATOM 1279 O O . PRO A 1 162 ? -4.034 -13.964 11.542 1.00 76.75 162 PRO A O 1
ATOM 1282 N N . VAL A 1 163 ? -1.785 -14.093 11.474 1.00 87.75 163 VAL A N 1
ATOM 1283 C CA . VAL A 1 163 ? -1.647 -14.422 12.895 1.00 87.75 163 VAL A CA 1
ATOM 1284 C C . VAL A 1 163 ? -2.038 -13.214 13.747 1.00 87.75 163 VAL A C 1
ATOM 1286 O O . VAL A 1 163 ? -1.912 -12.069 13.317 1.00 87.75 163 VAL A O 1
ATOM 1289 N N . ALA A 1 164 ? -2.496 -13.458 14.974 1.00 91.19 164 ALA A N 1
ATOM 1290 C CA . ALA A 1 164 ? -3.016 -12.413 15.857 1.00 91.19 164 ALA A CA 1
ATOM 1291 C C . ALA A 1 164 ? -2.062 -11.211 16.024 1.00 91.19 164 ALA A C 1
ATOM 1293 O O . ALA A 1 164 ? -2.501 -10.064 15.963 1.00 91.19 164 ALA A O 1
ATOM 1294 N N . ASP A 1 165 ? -0.754 -11.455 16.135 1.00 91.62 165 ASP A N 1
ATOM 1295 C CA . ASP A 1 165 ? 0.249 -10.388 16.263 1.00 91.62 165 ASP A CA 1
ATOM 1296 C C . ASP A 1 165 ? 0.364 -9.516 15.002 1.00 91.62 165 ASP A C 1
ATOM 1298 O O . ASP A 1 165 ? 0.642 -8.320 15.086 1.00 91.62 165 ASP A O 1
ATOM 1302 N N . GLU A 1 166 ? 0.116 -10.089 13.824 1.00 91.69 166 GLU A N 1
ATOM 1303 C CA . GLU A 1 166 ? 0.083 -9.346 12.565 1.00 91.69 166 GLU A CA 1
ATOM 1304 C C . GLU A 1 166 ? -1.158 -8.453 12.481 1.00 91.69 166 GLU A C 1
ATOM 1306 O O . GLU A 1 166 ? -1.052 -7.304 12.057 1.00 91.69 166 GLU A O 1
ATOM 1311 N N . ILE A 1 167 ? -2.315 -8.942 12.940 1.00 94.06 167 ILE A N 1
ATOM 1312 C CA . ILE A 1 167 ? -3.555 -8.153 13.007 1.00 94.06 167 ILE A CA 1
ATOM 1313 C C . ILE A 1 167 ? -3.357 -6.933 13.915 1.00 94.06 167 ILE A C 1
ATOM 1315 O O . ILE A 1 167 ? -3.636 -5.806 13.503 1.00 94.06 167 ILE A O 1
ATOM 1319 N N . VAL A 1 168 ? -2.832 -7.144 15.128 1.00 95.25 168 VAL A N 1
ATOM 1320 C CA . VAL A 1 168 ? -2.549 -6.065 16.093 1.00 95.25 168 VAL A CA 1
ATOM 1321 C C . VAL A 1 168 ? -1.622 -5.017 15.482 1.00 95.25 168 VAL A C 1
ATOM 1323 O O . VAL A 1 168 ? -1.877 -3.816 15.585 1.00 95.25 168 VAL A O 1
ATOM 1326 N N . GLU A 1 169 ? -0.566 -5.464 14.809 1.00 93.00 169 GLU A N 1
ATOM 1327 C CA . GLU A 1 169 ? 0.390 -4.569 14.171 1.00 93.00 169 GLU A CA 1
ATOM 1328 C C . GLU A 1 169 ? -0.226 -3.774 13.012 1.00 93.00 169 GLU A C 1
ATOM 1330 O O . GLU A 1 169 ? 0.043 -2.581 12.880 1.00 93.00 169 GLU A O 1
ATOM 1335 N N . LEU A 1 170 ? -1.071 -4.390 12.183 1.00 94.38 170 LEU A N 1
ATOM 1336 C CA . LEU A 1 170 ? -1.760 -3.677 11.107 1.00 94.38 170 LEU A CA 1
ATOM 1337 C C . LEU A 1 170 ? -2.691 -2.593 11.666 1.00 94.38 170 LEU A C 1
ATOM 1339 O O . LEU A 1 170 ? -2.658 -1.467 11.172 1.00 94.38 170 LEU A O 1
ATOM 1343 N N . TYR A 1 171 ? -3.447 -2.876 12.733 1.00 95.94 171 TYR A N 1
ATOM 1344 C CA . TYR A 1 171 ? -4.257 -1.854 13.409 1.00 95.94 171 TYR A CA 1
ATOM 1345 C C . TYR A 1 171 ? -3.416 -0.701 13.950 1.00 95.94 171 TYR A C 1
ATOM 1347 O O . TYR A 1 171 ? -3.773 0.460 13.743 1.00 95.94 171 TYR A O 1
ATOM 1355 N N . ARG A 1 172 ? -2.276 -1.006 14.581 1.00 94.62 172 ARG A N 1
ATOM 1356 C CA . ARG A 1 172 ? -1.333 0.011 15.060 1.00 94.62 172 ARG A CA 1
ATOM 1357 C C . ARG A 1 172 ? -0.856 0.909 13.919 1.00 94.62 172 ARG A C 1
ATOM 1359 O O . ARG A 1 172 ? -0.895 2.127 14.039 1.00 94.62 172 ARG A O 1
ATOM 1366 N N . ARG A 1 173 ? -0.450 0.325 12.790 1.00 93.19 173 ARG A N 1
ATOM 1367 C CA . ARG A 1 173 ? 0.041 1.074 11.619 1.00 93.19 173 ARG A CA 1
ATOM 1368 C C . ARG A 1 173 ? -1.038 1.930 10.961 1.00 93.19 173 ARG A C 1
ATOM 1370 O O . ARG A 1 173 ? -0.742 3.030 10.493 1.00 93.19 173 ARG A O 1
ATOM 1377 N N . VAL A 1 174 ? -2.278 1.446 10.941 1.00 94.38 174 VAL A N 1
ATOM 1378 C CA . VAL A 1 174 ? -3.435 2.230 10.496 1.00 94.38 174 VAL A CA 1
ATOM 1379 C C . VAL A 1 174 ? -3.690 3.403 11.441 1.00 94.38 174 VAL A C 1
ATOM 1381 O O . VAL A 1 174 ? -3.885 4.516 10.960 1.00 94.38 174 VAL A O 1
ATOM 1384 N N . GLY A 1 175 ? -3.622 3.188 12.756 1.00 93.31 175 GLY A N 1
ATOM 1385 C CA . GLY A 1 175 ? -3.786 4.248 13.751 1.00 93.31 175 GLY A CA 1
ATOM 1386 C C . GLY A 1 175 ? -2.724 5.340 13.652 1.00 93.31 175 GLY A C 1
ATOM 1387 O O . GLY A 1 175 ? -3.063 6.518 13.571 1.00 93.31 175 GLY A O 1
ATOM 1388 N N . THR A 1 176 ? -1.443 4.975 13.539 1.00 91.50 176 THR A N 1
ATOM 1389 C CA . THR A 1 176 ? -0.349 5.962 13.440 1.00 91.50 176 THR A CA 1
ATOM 1390 C C . THR A 1 176 ? -0.450 6.840 12.186 1.00 91.50 176 THR A C 1
ATOM 1392 O O . THR A 1 176 ? 0.043 7.969 12.161 1.00 91.50 176 THR A O 1
ATOM 1395 N N . ALA A 1 177 ? -1.142 6.384 11.136 1.00 91.50 177 ALA A N 1
ATOM 1396 C CA . ALA A 1 177 ? -1.400 7.206 9.956 1.00 91.50 177 ALA A CA 1
ATOM 1397 C C . ALA A 1 177 ? -2.178 8.492 10.292 1.00 91.50 177 ALA A C 1
ATOM 1399 O O . ALA A 1 177 ? -2.017 9.502 9.602 1.00 91.50 177 ALA A O 1
ATOM 1400 N N . PHE A 1 178 ? -2.984 8.495 11.359 1.00 89.94 178 PHE A N 1
ATOM 1401 C CA . PHE A 1 178 ? -3.764 9.663 11.762 1.00 89.94 178 PHE A CA 1
ATOM 1402 C C . PHE A 1 178 ? -2.905 10.865 12.184 1.00 89.94 178 PHE A C 1
ATOM 1404 O O . PHE A 1 178 ? -3.333 11.998 11.949 1.00 89.94 178 PHE A O 1
ATOM 1411 N N . LEU A 1 179 ? -1.660 10.652 12.641 1.00 87.06 179 LEU A N 1
ATOM 1412 C CA . LEU A 1 179 ? -0.699 11.731 12.933 1.00 87.06 179 LEU A CA 1
ATOM 1413 C C . LEU A 1 179 ? -0.503 12.681 11.748 1.00 87.06 179 LEU A C 1
ATOM 1415 O O . LEU A 1 179 ? -0.399 13.896 11.917 1.00 87.06 179 LEU A O 1
ATOM 1419 N N . VAL A 1 180 ? -0.458 12.129 10.533 1.00 83.12 180 VAL A N 1
ATOM 1420 C CA . VAL A 1 180 ? -0.172 12.886 9.306 1.00 83.12 180 VAL A CA 1
ATOM 1421 C C . VAL A 1 180 ? -1.427 13.214 8.492 1.00 83.12 180 VAL A C 1
ATOM 1423 O O . VAL A 1 180 ? -1.353 13.994 7.545 1.00 83.12 180 VAL A O 1
ATOM 1426 N N . LEU A 1 181 ? -2.587 12.663 8.865 1.00 76.69 181 LEU A N 1
ATOM 1427 C CA . LEU A 1 181 ? -3.874 12.858 8.181 1.00 76.69 181 LEU A CA 1
ATOM 1428 C C . LEU A 1 181 ? -4.761 13.926 8.820 1.00 76.69 181 LEU A C 1
ATOM 1430 O O . LEU A 1 181 ? -5.891 14.113 8.371 1.00 76.69 181 LEU A O 1
ATOM 1434 N N . ASN A 1 182 ? -4.277 14.630 9.846 1.00 64.00 182 ASN A N 1
ATOM 1435 C CA . ASN A 1 182 ? -5.075 15.537 10.681 1.00 64.00 182 ASN A CA 1
ATOM 1436 C C . ASN A 1 182 ? -5.815 16.655 9.898 1.00 64.00 182 ASN A C 1
ATOM 1438 O O . ASN A 1 182 ? -6.733 17.282 10.416 1.00 64.00 182 ASN A O 1
ATOM 1442 N N . SER A 1 183 ? -5.471 16.885 8.625 1.00 57.00 183 SER A N 1
ATOM 1443 C CA . SER A 1 183 ? -6.146 17.816 7.708 1.00 57.00 183 SER A CA 1
ATOM 1444 C C . SER A 1 183 ? -7.278 17.208 6.855 1.00 57.00 183 SER A C 1
ATOM 1446 O O . SER A 1 183 ? -7.970 17.949 6.157 1.00 57.00 183 SER A O 1
ATOM 1448 N N . SER A 1 184 ? -7.513 15.888 6.889 1.00 66.00 184 SER A N 1
ATOM 1449 C CA . SER A 1 184 ? -8.451 15.181 5.998 1.00 66.00 184 SER A CA 1
ATOM 1450 C C . SER A 1 184 ? -9.645 14.560 6.736 1.00 66.00 184 SER A C 1
ATOM 1452 O O . SER A 1 184 ? -9.904 13.360 6.660 1.00 66.00 184 SER A O 1
ATOM 1454 N N . VAL A 1 185 ? -10.420 15.402 7.431 1.00 68.44 185 VAL A N 1
ATOM 1455 C CA . VAL A 1 185 ? -11.595 14.996 8.235 1.00 68.44 185 VAL A CA 1
ATOM 1456 C C . VAL A 1 185 ? -12.556 14.088 7.451 1.00 68.44 185 VAL A C 1
ATOM 1458 O O . VAL A 1 185 ? -13.058 13.104 7.987 1.00 68.44 185 VAL A O 1
ATOM 1461 N N . GLY A 1 186 ? -12.777 14.367 6.162 1.00 77.44 186 GLY A N 1
ATOM 1462 C CA . GLY A 1 186 ? -13.688 13.584 5.321 1.00 77.44 186 GLY A CA 1
ATOM 1463 C C . GLY A 1 186 ? -13.251 12.134 5.084 1.00 77.44 186 GLY A C 1
ATOM 1464 O O . GLY A 1 186 ? -14.109 11.260 4.995 1.00 77.44 186 GLY A O 1
ATOM 1465 N N . VAL A 1 187 ? -11.946 11.861 5.004 1.00 79.69 187 VAL A N 1
ATOM 1466 C CA . VAL A 1 187 ? -11.430 10.495 4.807 1.00 79.69 187 VAL A CA 1
ATOM 1467 C C . VAL A 1 187 ? -11.576 9.703 6.097 1.00 79.69 187 VAL A C 1
ATOM 1469 O O . VAL A 1 187 ? -12.123 8.607 6.070 1.00 79.69 187 VAL A O 1
ATOM 1472 N N . THR A 1 188 ? -11.193 10.289 7.234 1.00 82.19 188 THR A N 1
ATOM 1473 C CA . THR A 1 188 ? -11.302 9.658 8.556 1.00 82.19 188 THR A CA 1
ATOM 1474 C C . THR A 1 188 ? -12.714 9.142 8.834 1.00 82.19 188 THR A C 1
ATOM 1476 O O . THR A 1 188 ? -12.881 7.997 9.245 1.00 82.19 188 THR A O 1
ATOM 1479 N N . TRP A 1 189 ? -13.747 9.938 8.542 1.00 85.25 189 TRP A N 1
ATOM 1480 C CA . TRP A 1 189 ? -15.136 9.520 8.760 1.00 85.25 189 TRP A CA 1
ATOM 1481 C C . TRP A 1 189 ? -15.601 8.396 7.830 1.00 85.25 189 TRP A C 1
ATOM 1483 O O . TRP A 1 189 ? -16.397 7.560 8.250 1.00 85.25 189 TRP A O 1
ATOM 1493 N N . ARG A 1 190 ? -15.088 8.322 6.594 1.00 86.94 190 ARG A N 1
ATOM 1494 C CA . ARG A 1 190 ? -15.402 7.215 5.670 1.00 86.94 190 ARG A CA 1
ATOM 1495 C C . ARG A 1 190 ? -14.823 5.883 6.133 1.00 86.94 190 ARG A C 1
ATOM 1497 O O . ARG A 1 190 ? -15.355 4.842 5.768 1.00 86.94 190 ARG A O 1
ATOM 1504 N N . LEU A 1 191 ? -13.754 5.913 6.928 1.00 88.94 191 LEU A N 1
ATOM 1505 C CA . LEU A 1 191 ? -13.143 4.702 7.468 1.00 88.94 191 LEU A CA 1
ATOM 1506 C C . LEU A 1 191 ? -13.935 4.117 8.634 1.00 88.94 191 LEU A C 1
ATOM 1508 O O . LEU A 1 191 ? -13.791 2.930 8.885 1.00 88.94 191 LEU A O 1
ATOM 1512 N N . VAL A 1 192 ? -14.753 4.905 9.343 1.00 90.94 192 VAL A N 1
ATOM 1513 C CA . VAL A 1 192 ? -15.413 4.448 10.579 1.00 90.94 192 VAL A CA 1
ATOM 1514 C C . VAL A 1 192 ? -16.224 3.161 10.378 1.00 90.94 192 VAL A C 1
ATOM 1516 O O . VAL A 1 192 ? -15.970 2.221 11.129 1.00 90.94 192 VAL A O 1
ATOM 1519 N N . PRO A 1 193 ? -17.123 3.043 9.377 1.00 92.69 193 PRO A N 1
ATOM 1520 C CA . PRO A 1 193 ? -17.873 1.803 9.170 1.00 92.69 193 PRO A CA 1
ATOM 1521 C C . PRO A 1 193 ? -16.958 0.612 8.862 1.00 92.69 193 PRO A C 1
ATOM 1523 O O . PRO A 1 193 ? -17.091 -0.438 9.475 1.00 92.69 193 PRO A O 1
ATOM 1526 N N . LEU A 1 194 ? -15.963 0.808 7.987 1.00 92.94 194 LEU A N 1
ATOM 1527 C CA . LEU A 1 194 ? -14.992 -0.231 7.638 1.00 92.94 194 LEU A CA 1
ATOM 1528 C C . LEU A 1 194 ? -14.191 -0.692 8.864 1.00 92.94 194 LEU A C 1
ATOM 1530 O O . LEU A 1 194 ? -14.008 -1.885 9.072 1.00 92.94 194 LEU A O 1
ATOM 1534 N N . LEU A 1 195 ? -13.698 0.244 9.675 1.00 94.25 195 LEU A N 1
ATOM 1535 C CA . LEU A 1 195 ? -12.923 -0.069 10.874 1.00 94.25 195 LEU A CA 1
ATOM 1536 C C . LEU A 1 195 ? -13.774 -0.800 11.912 1.00 94.25 195 LEU A C 1
ATOM 1538 O O . LEU A 1 195 ? -13.272 -1.733 12.531 1.00 94.25 195 LEU A O 1
ATOM 1542 N N . ILE A 1 196 ? -15.042 -0.416 12.075 1.00 94.94 196 ILE A N 1
ATOM 1543 C CA . ILE A 1 196 ? -15.994 -1.119 12.940 1.00 94.94 196 ILE A CA 1
ATOM 1544 C C . ILE A 1 196 ? -16.198 -2.560 12.460 1.00 94.94 196 ILE A C 1
ATOM 1546 O O . ILE A 1 196 ? -16.024 -3.479 13.257 1.00 94.94 196 ILE A O 1
ATOM 1550 N N . ASP A 1 197 ? -16.466 -2.769 11.169 1.00 94.12 197 ASP A N 1
ATOM 1551 C CA . ASP A 1 197 ? -16.671 -4.111 10.607 1.00 94.12 197 ASP A CA 1
ATOM 1552 C C . ASP A 1 197 ? -15.427 -4.998 10.780 1.00 94.12 197 ASP A C 1
ATOM 1554 O O . ASP A 1 197 ? -15.524 -6.170 11.153 1.00 94.12 197 ASP A O 1
ATOM 1558 N N . LEU A 1 198 ? -14.235 -4.434 10.547 1.00 94.56 198 LEU A N 1
ATOM 1559 C CA . LEU A 1 198 ? -12.972 -5.137 10.769 1.00 94.56 198 LEU A CA 1
ATOM 1560 C C . LEU A 1 198 ? -12.794 -5.488 12.254 1.00 94.56 198 LEU A C 1
ATOM 1562 O O . LEU A 1 198 ? -12.420 -6.616 12.570 1.00 94.56 198 LEU A O 1
ATOM 1566 N N . LEU A 1 199 ? -13.077 -4.552 13.168 1.00 94.56 199 LEU A N 1
ATOM 1567 C CA . LEU A 1 199 ? -12.958 -4.781 14.613 1.00 94.56 199 LEU A CA 1
ATOM 1568 C C . LEU A 1 199 ? -13.935 -5.858 15.094 1.00 94.56 199 LEU A C 1
ATOM 1570 O O . LEU A 1 199 ? -13.540 -6.734 15.859 1.00 94.56 199 LEU A O 1
ATOM 1574 N N . ASP A 1 200 ? -15.182 -5.845 14.630 1.00 92.94 200 ASP A N 1
ATOM 1575 C CA . ASP A 1 200 ? -16.168 -6.869 14.992 1.00 92.94 200 ASP A CA 1
ATOM 1576 C C . ASP A 1 200 ? -15.754 -8.262 14.519 1.00 92.94 200 ASP A C 1
ATOM 1578 O O . ASP A 1 200 ? -15.974 -9.249 15.226 1.00 92.94 200 ASP A O 1
ATOM 1582 N N . ARG A 1 201 ? -15.105 -8.344 13.355 1.00 91.81 201 ARG A N 1
ATOM 1583 C CA . ARG A 1 201 ? -14.535 -9.590 12.837 1.00 91.81 201 ARG A CA 1
ATOM 1584 C C . ARG A 1 201 ? -13.312 -10.046 13.636 1.00 91.81 201 ARG A C 1
ATOM 1586 O O . ARG A 1 201 ? -13.182 -11.238 13.918 1.00 91.81 201 ARG A O 1
ATOM 1593 N N . ASP A 1 202 ? -12.405 -9.131 13.967 1.00 93.00 202 ASP A N 1
ATOM 1594 C CA . ASP A 1 202 ? -11.071 -9.480 14.464 1.00 93.00 202 ASP A CA 1
ATOM 1595 C C . ASP A 1 202 ? -10.994 -9.579 15.988 1.00 93.00 202 ASP A C 1
ATOM 1597 O O . ASP A 1 202 ? -10.345 -10.491 16.500 1.00 93.00 202 ASP A O 1
ATOM 1601 N N . LEU A 1 203 ? -11.684 -8.715 16.740 1.00 92.12 203 LEU A N 1
ATOM 1602 C CA . LEU A 1 203 ? -11.622 -8.708 18.206 1.00 92.12 203 LEU A CA 1
ATOM 1603 C C . LEU A 1 203 ? -11.967 -10.064 18.850 1.00 92.12 203 LEU A C 1
ATOM 1605 O O . LEU A 1 203 ? -11.241 -10.451 19.767 1.00 92.12 203 LEU A O 1
ATOM 1609 N N . PRO A 1 204 ? -12.983 -10.828 18.393 1.00 90.19 204 PRO A N 1
ATOM 1610 C CA . PRO A 1 204 ? -13.285 -12.150 18.952 1.00 90.19 204 PRO A CA 1
ATOM 1611 C C . PRO A 1 204 ? -12.180 -13.196 18.745 1.00 90.19 204 PRO A C 1
ATOM 1613 O O . PRO A 1 204 ? -12.192 -14.235 19.404 1.00 90.19 204 PRO A O 1
ATOM 1616 N N . ARG A 1 205 ? -11.255 -12.950 17.812 1.00 89.00 205 ARG A N 1
ATOM 1617 C CA . ARG A 1 205 ? -10.172 -13.867 17.426 1.00 89.00 205 ARG A CA 1
ATOM 1618 C C . ARG A 1 205 ? -8.863 -13.574 18.161 1.00 89.00 205 ARG A C 1
ATOM 1620 O O . ARG A 1 205 ? -7.935 -14.375 18.100 1.00 89.00 205 ARG A O 1
ATOM 1627 N N . LEU A 1 206 ? -8.788 -12.434 18.841 1.00 92.62 206 LEU A N 1
ATOM 1628 C CA . LEU A 1 206 ? -7.615 -11.979 19.575 1.00 92.62 206 LEU A CA 1
ATOM 1629 C C . LEU A 1 206 ? -7.716 -12.354 21.058 1.00 92.62 206 LEU A C 1
ATOM 1631 O O . LEU A 1 206 ? -8.808 -12.447 21.628 1.00 92.62 206 LEU A O 1
ATOM 1635 N N . SER A 1 207 ? -6.565 -12.533 21.714 1.00 92.12 207 SER A N 1
ATOM 1636 C CA . SER A 1 207 ? -6.535 -12.558 23.176 1.00 92.12 207 SER A CA 1
ATOM 1637 C C . SER A 1 207 ? -6.984 -11.196 23.725 1.00 92.12 207 SER A C 1
ATOM 1639 O O . SER A 1 207 ? -6.818 -10.176 23.056 1.00 92.12 207 SER A O 1
ATOM 1641 N N . PRO A 1 208 ? -7.488 -11.119 24.963 1.00 89.81 208 PRO A N 1
ATOM 1642 C CA . PRO A 1 208 ? -7.866 -9.845 25.571 1.00 89.81 208 PRO A CA 1
ATOM 1643 C C . PRO A 1 208 ? -6.744 -8.796 25.561 1.00 89.81 208 PRO A C 1
ATOM 1645 O O . PRO A 1 208 ? -7.001 -7.616 25.340 1.00 89.81 208 PRO A O 1
ATOM 1648 N N . GLU A 1 209 ? -5.497 -9.212 25.776 1.00 91.31 209 GLU A N 1
ATOM 1649 C CA . GLU A 1 209 ? -4.320 -8.343 25.735 1.00 91.31 209 GLU A CA 1
ATOM 1650 C C . GLU A 1 209 ? -4.058 -7.830 24.315 1.00 91.31 209 GLU A C 1
ATOM 1652 O O . GLU A 1 209 ? -3.775 -6.644 24.137 1.00 91.31 209 GLU A O 1
ATOM 1657 N N . GLN A 1 210 ? -4.203 -8.701 23.313 1.00 94.81 210 GLN A N 1
ATOM 1658 C CA . GLN A 1 210 ? -4.073 -8.359 21.896 1.00 94.81 210 GLN A CA 1
ATOM 1659 C C . GLN A 1 210 ? -5.205 -7.437 21.430 1.00 94.81 210 GLN A C 1
ATOM 1661 O O . GLN A 1 210 ? -4.943 -6.453 20.747 1.00 94.81 210 GLN A O 1
ATOM 1666 N N . SER A 1 211 ? -6.448 -7.676 21.851 1.00 94.06 211 SER A N 1
ATOM 1667 C CA . SER A 1 211 ? -7.588 -6.796 21.578 1.00 94.06 211 SER A CA 1
ATOM 1668 C C . SER A 1 211 ? -7.361 -5.386 22.127 1.00 94.06 211 SER A C 1
ATOM 1670 O O . SER A 1 211 ? -7.614 -4.403 21.433 1.00 94.06 211 SER A O 1
ATOM 1672 N N . VAL A 1 212 ? -6.849 -5.272 23.361 1.00 91.62 212 VAL A N 1
ATOM 1673 C CA . VAL A 1 212 ? -6.484 -3.974 23.953 1.00 91.62 212 VAL A CA 1
ATOM 1674 C C . VAL A 1 212 ? -5.369 -3.315 23.141 1.00 91.62 212 VAL A C 1
ATOM 1676 O O . VAL A 1 212 ? -5.469 -2.130 22.840 1.00 91.62 212 VAL A O 1
ATOM 1679 N N . ALA A 1 213 ? -4.330 -4.063 22.760 1.00 94.31 213 ALA A N 1
ATOM 1680 C CA . ALA A 1 213 ? -3.222 -3.534 21.967 1.00 94.31 213 ALA A CA 1
ATOM 1681 C C . ALA A 1 213 ? -3.668 -3.046 20.578 1.00 94.31 213 ALA A C 1
ATOM 1683 O O . ALA A 1 213 ? -3.244 -1.974 20.153 1.00 94.31 213 ALA A O 1
ATOM 1684 N N . ALA A 1 214 ? -4.556 -3.780 19.901 1.00 95.19 214 ALA A N 1
ATOM 1685 C CA . ALA A 1 214 ? -5.121 -3.383 18.613 1.00 95.19 214 ALA A CA 1
ATOM 1686 C C . ALA A 1 214 ? -5.934 -2.086 18.729 1.00 95.19 214 ALA A C 1
ATOM 1688 O O . ALA A 1 214 ? -5.750 -1.173 17.928 1.00 95.19 214 ALA A O 1
ATOM 1689 N N . LEU A 1 215 ? -6.791 -1.980 19.751 1.00 94.69 215 LEU A N 1
ATOM 1690 C CA . LEU A 1 215 ? -7.604 -0.785 19.980 1.00 94.69 215 LEU A CA 1
ATOM 1691 C C . LEU A 1 215 ? -6.739 0.428 20.323 1.00 94.69 215 LEU A C 1
ATOM 1693 O O . LEU A 1 215 ? -6.866 1.448 19.659 1.00 94.69 215 LEU A O 1
ATOM 1697 N N . VAL A 1 216 ? -5.812 0.299 21.278 1.00 93.19 216 VAL A N 1
ATOM 1698 C CA . VAL A 1 216 ? -4.874 1.378 21.638 1.00 93.19 216 VAL A CA 1
ATOM 1699 C C . VAL A 1 216 ? -4.031 1.796 20.434 1.00 93.19 216 VAL A C 1
ATOM 1701 O O . VAL A 1 216 ? -3.864 2.988 20.191 1.00 93.19 216 VAL A O 1
ATOM 1704 N N . GLY A 1 217 ? -3.534 0.831 19.656 1.00 92.88 217 GLY A N 1
ATOM 1705 C CA . GLY A 1 217 ? -2.763 1.102 18.447 1.00 92.88 217 GLY A CA 1
ATOM 1706 C C . GLY A 1 217 ? -3.565 1.860 17.390 1.00 92.88 217 GLY A C 1
ATOM 1707 O O . GLY A 1 217 ? -3.023 2.762 16.761 1.00 92.88 217 GLY A O 1
ATOM 1708 N N . LEU A 1 218 ? -4.847 1.529 17.213 1.00 95.00 218 LEU A N 1
ATOM 1709 C CA . LEU A 1 218 ? -5.728 2.196 16.255 1.00 95.00 218 LEU A CA 1
ATOM 1710 C C . LEU A 1 218 ? -6.138 3.604 16.712 1.00 95.00 218 LEU A C 1
ATOM 1712 O O . LEU A 1 218 ? -6.226 4.513 15.887 1.00 95.00 218 LEU A O 1
ATOM 1716 N N . THR A 1 219 ? -6.426 3.787 18.003 1.00 92.94 219 THR A N 1
ATOM 1717 C CA . THR A 1 219 ? -7.010 5.030 18.529 1.00 92.94 219 THR A CA 1
ATOM 1718 C C . THR A 1 219 ? -5.991 6.018 19.084 1.00 92.94 219 THR A C 1
ATOM 1720 O O . THR A 1 219 ? -6.357 7.169 19.294 1.00 92.94 219 THR A O 1
ATOM 1723 N N . GLY A 1 220 ? -4.745 5.605 19.338 1.00 89.88 220 GLY A N 1
ATOM 1724 C CA . GLY A 1 220 ? -3.743 6.421 20.038 1.00 89.88 220 GLY A CA 1
ATOM 1725 C C . GLY A 1 220 ? -3.491 7.789 19.401 1.00 89.88 220 GLY A C 1
ATOM 1726 O O . GLY A 1 220 ? -3.449 8.791 20.107 1.00 89.88 220 GLY A O 1
ATOM 1727 N N . ASP A 1 221 ? -3.420 7.829 18.070 1.00 90.44 221 ASP A N 1
ATOM 1728 C CA . ASP A 1 221 ? -3.198 9.056 17.294 1.00 90.44 221 ASP A CA 1
ATOM 1729 C C . ASP A 1 221 ? -4.454 9.526 16.540 1.00 90.44 221 ASP A C 1
ATOM 1731 O O . ASP A 1 221 ? -4.405 10.448 15.720 1.00 90.44 221 ASP A O 1
ATOM 1735 N N . ALA A 1 222 ? -5.592 8.868 16.775 1.00 89.88 222 ALA A N 1
ATOM 1736 C CA . ALA A 1 222 ? -6.828 9.138 16.061 1.00 89.88 222 ALA A CA 1
ATOM 1737 C C . ALA A 1 222 ? -7.496 10.446 16.520 1.00 89.88 222 ALA A C 1
ATOM 1739 O O . ALA A 1 222 ? -7.430 10.811 17.696 1.00 89.88 222 ALA A O 1
ATOM 1740 N N . PRO A 1 223 ? -8.244 11.133 15.635 1.00 89.19 223 PRO A N 1
ATOM 1741 C CA . PRO A 1 223 ? -9.073 12.260 16.047 1.00 89.19 223 PRO A CA 1
ATOM 1742 C C . PRO A 1 223 ? -10.125 11.831 17.075 1.00 89.19 223 PRO A C 1
ATOM 1744 O O . PRO A 1 223 ? -10.779 10.804 16.892 1.00 89.19 223 PRO A O 1
ATOM 1747 N N . MET A 1 224 ? -10.358 12.662 18.096 1.00 88.69 224 MET A N 1
ATOM 1748 C CA . MET A 1 224 ? -11.283 12.366 19.205 1.00 88.69 224 MET A CA 1
ATOM 1749 C C . MET A 1 224 ? -12.655 11.852 18.753 1.00 88.69 224 MET A C 1
ATOM 1751 O O . MET A 1 224 ? -13.155 10.880 19.301 1.00 88.69 224 MET A O 1
ATOM 1755 N N . GLY A 1 225 ? -13.236 12.435 17.698 1.00 88.25 225 GLY A N 1
ATOM 1756 C CA . GLY A 1 225 ? -14.530 11.982 17.182 1.00 88.25 225 GLY A CA 1
ATOM 1757 C C . GLY A 1 225 ? -14.529 10.531 16.681 1.00 88.25 225 GLY A C 1
ATOM 1758 O O . GLY A 1 225 ? -15.531 9.840 16.836 1.00 88.25 225 GLY A O 1
ATOM 1759 N N . LEU A 1 226 ? -13.416 10.047 16.117 1.00 89.88 226 LEU A N 1
ATOM 1760 C CA . LEU A 1 226 ? -13.265 8.644 15.716 1.00 89.88 226 LEU A CA 1
ATOM 1761 C C . LEU A 1 226 ? -13.071 7.743 16.942 1.00 89.88 226 LEU A C 1
ATOM 1763 O O . LEU A 1 226 ? -13.679 6.675 17.010 1.00 89.88 226 LEU A O 1
ATOM 1767 N N . VAL A 1 227 ? -12.282 8.196 17.922 1.00 91.19 227 VAL A N 1
ATOM 1768 C CA . VAL A 1 227 ? -12.087 7.490 19.199 1.00 91.19 227 VAL A CA 1
ATOM 1769 C C . VAL A 1 227 ? -13.427 7.269 19.901 1.00 91.19 227 VAL A C 1
ATOM 1771 O O . VAL A 1 227 ? -13.735 6.140 20.278 1.00 91.19 227 VAL A O 1
ATOM 1774 N N . ASP A 1 228 ? -14.261 8.306 19.997 1.00 91.69 228 ASP A N 1
ATOM 1775 C CA . ASP A 1 228 ? -15.575 8.237 20.643 1.00 91.69 228 ASP A CA 1
ATOM 1776 C C . ASP A 1 228 ? -16.512 7.232 19.957 1.00 91.69 228 ASP A C 1
ATOM 1778 O O . ASP A 1 228 ? -17.194 6.461 20.636 1.00 91.69 228 ASP A O 1
ATOM 1782 N N . GLN A 1 229 ? -16.526 7.192 18.619 1.00 92.81 229 GLN A N 1
ATOM 1783 C CA . GLN A 1 229 ? -17.329 6.217 17.871 1.00 92.81 229 GLN A CA 1
ATOM 1784 C C . GLN A 1 229 ? -16.858 4.783 18.117 1.00 92.81 229 GLN A C 1
ATOM 1786 O O . GLN A 1 229 ? -17.674 3.913 18.424 1.00 92.81 229 GLN A O 1
ATOM 1791 N N . ILE A 1 230 ? -15.548 4.532 18.024 1.00 92.81 230 ILE A N 1
ATOM 1792 C CA . ILE A 1 230 ? -14.984 3.194 18.249 1.00 92.81 230 ILE A CA 1
ATOM 1793 C C . ILE A 1 230 ? -15.230 2.753 19.693 1.00 92.81 230 ILE A C 1
ATOM 1795 O O . ILE A 1 230 ? -15.708 1.643 19.925 1.00 92.81 230 ILE A O 1
ATOM 1799 N N . HIS A 1 231 ? -14.969 3.617 20.675 1.00 91.81 231 HIS A N 1
ATOM 1800 C CA . HIS A 1 231 ? -15.219 3.314 22.083 1.00 91.81 231 HIS A CA 1
ATOM 1801 C C . HIS A 1 231 ? -16.703 3.060 22.359 1.00 91.81 231 HIS A C 1
ATOM 1803 O O . HIS A 1 231 ? -17.035 2.094 23.048 1.00 91.81 231 HIS A O 1
ATOM 1809 N N . GLY A 1 232 ? -17.602 3.880 21.807 1.00 92.62 232 GLY A N 1
ATOM 1810 C CA . GLY A 1 232 ? -19.049 3.692 21.926 1.00 92.62 232 GLY A CA 1
ATOM 1811 C C . GLY A 1 232 ? -19.520 2.362 21.334 1.00 92.62 232 GLY A C 1
ATOM 1812 O O . GLY A 1 232 ? -20.318 1.651 21.958 1.00 92.62 232 GLY A O 1
ATOM 1813 N N . HIS A 1 233 ? -18.973 1.981 20.177 1.00 94.25 233 HIS A N 1
ATOM 1814 C CA . HI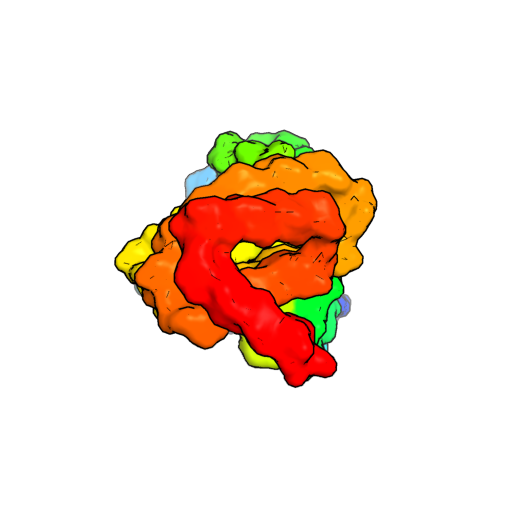S A 1 233 ? -19.252 0.695 19.540 1.00 94.25 233 HIS A CA 1
ATOM 1815 C C . HIS A 1 233 ? -18.754 -0.481 20.384 1.00 94.25 233 HIS A C 1
ATOM 1817 O O . HIS A 1 233 ? -19.538 -1.371 20.715 1.00 94.25 233 HIS A O 1
ATOM 1823 N N . VAL A 1 234 ? -17.488 -0.452 20.814 1.00 91.94 234 VAL A N 1
ATOM 1824 C CA . VAL A 1 234 ? -16.869 -1.502 21.645 1.00 91.94 234 VAL A CA 1
ATOM 1825 C C . VAL A 1 234 ? -17.587 -1.641 22.988 1.00 91.94 234 VAL A C 1
ATOM 1827 O O . VAL A 1 234 ? -17.821 -2.757 23.444 1.00 91.94 234 VAL A O 1
ATOM 1830 N N . LYS A 1 235 ? -18.011 -0.537 23.610 1.00 91.62 235 LYS A N 1
ATOM 1831 C CA . LYS A 1 235 ? -18.809 -0.561 24.845 1.00 91.62 235 LYS A CA 1
ATOM 1832 C C . LYS A 1 235 ? -20.135 -1.302 24.667 1.00 91.62 235 LYS A C 1
ATOM 1834 O O . LYS A 1 235 ? -20.564 -2.006 25.579 1.00 91.62 235 LYS A O 1
ATOM 1839 N N . THR A 1 236 ? -20.772 -1.127 23.513 1.00 93.19 236 THR A N 1
ATOM 1840 C CA . THR A 1 236 ? -22.099 -1.682 23.217 1.00 93.19 236 THR A CA 1
ATOM 1841 C C . THR A 1 236 ? -22.020 -3.149 22.798 1.00 93.19 236 THR A C 1
ATOM 1843 O O . THR A 1 236 ? -22.766 -3.975 23.320 1.00 93.19 236 THR A O 1
ATOM 1846 N N . HIS A 1 237 ? -21.095 -3.486 21.898 1.00 90.94 237 HIS A N 1
ATOM 1847 C CA . HIS A 1 237 ? -21.024 -4.807 21.263 1.00 90.94 237 HIS A CA 1
ATOM 1848 C C . HIS A 1 237 ? -19.996 -5.746 21.912 1.00 90.94 237 HIS A C 1
ATOM 1850 O O . HIS A 1 237 ? -20.153 -6.963 21.850 1.00 90.94 237 HIS A O 1
ATOM 1856 N N . HIS A 1 238 ? -19.000 -5.204 22.623 1.00 87.88 238 HIS A N 1
ATOM 1857 C CA . HIS A 1 238 ? -17.933 -5.964 23.290 1.00 87.88 238 HIS A CA 1
ATOM 1858 C C . HIS A 1 238 ? -17.758 -5.554 24.771 1.00 87.88 238 HIS A C 1
ATOM 1860 O O . HIS A 1 238 ? -16.648 -5.234 25.212 1.00 87.88 238 HIS A O 1
ATOM 1866 N N . PRO A 1 239 ? -18.818 -5.591 25.606 1.00 87.50 239 PRO A N 1
ATOM 1867 C CA . PRO A 1 239 ? -18.814 -4.985 26.946 1.00 87.50 239 PRO A CA 1
ATOM 1868 C C . PRO A 1 239 ? -17.779 -5.588 27.911 1.00 87.50 239 PRO A C 1
ATOM 1870 O O . PRO A 1 239 ? -17.249 -4.891 28.777 1.00 87.50 239 PRO A O 1
ATOM 1873 N N . ARG A 1 240 ? -17.449 -6.879 27.755 1.00 82.75 240 ARG A N 1
ATOM 1874 C CA . ARG A 1 240 ? -16.414 -7.562 28.558 1.00 82.75 240 ARG A CA 1
ATOM 1875 C C . ARG A 1 240 ? -14.997 -7.100 28.222 1.00 82.75 240 ARG A C 1
ATOM 1877 O O . ARG A 1 240 ? -14.128 -7.135 29.088 1.00 82.75 240 ARG A O 1
ATOM 1884 N N . LEU A 1 241 ? -14.759 -6.723 26.968 1.00 82.75 241 LEU A N 1
ATOM 1885 C CA . LEU A 1 241 ? -13.485 -6.163 26.534 1.00 82.75 241 LEU A CA 1
ATOM 1886 C C . LEU A 1 241 ? -13.383 -4.704 26.988 1.00 82.75 241 LEU A C 1
ATOM 1888 O O . LEU A 1 241 ? -12.363 -4.307 27.547 1.00 82.75 241 LEU A O 1
ATOM 1892 N N . TYR A 1 242 ? -14.470 -3.940 26.840 1.00 81.75 242 TYR A N 1
ATOM 1893 C CA . TYR A 1 242 ? -14.541 -2.548 27.280 1.00 81.75 242 TYR A CA 1
ATOM 1894 C C . TYR A 1 242 ? -14.218 -2.376 28.773 1.00 81.75 242 TYR A C 1
ATOM 1896 O O . TYR A 1 242 ? -13.424 -1.509 29.130 1.00 81.75 242 TYR A O 1
ATOM 1904 N N . SER A 1 243 ? -14.762 -3.225 29.654 1.00 81.69 243 SER A N 1
ATOM 1905 C CA . SER A 1 243 ? -14.463 -3.144 31.094 1.00 81.69 243 SER A CA 1
ATOM 1906 C C . SER A 1 243 ? -12.983 -3.380 31.415 1.00 81.69 243 SER A C 1
ATOM 1908 O O . SER A 1 243 ? -12.434 -2.740 32.309 1.00 81.69 243 SER A O 1
ATOM 1910 N N . ARG A 1 244 ? -12.303 -4.250 30.659 1.00 76.31 244 ARG A N 1
ATOM 1911 C CA . ARG A 1 244 ? -10.857 -4.485 30.803 1.00 76.31 244 ARG A CA 1
ATOM 1912 C C . ARG A 1 244 ? -10.021 -3.306 30.314 1.00 76.31 244 ARG A C 1
ATOM 1914 O O . ARG A 1 244 ? -9.003 -3.008 30.930 1.00 76.31 244 ARG A O 1
ATOM 1921 N N . ILE A 1 245 ? -10.448 -2.637 29.241 1.00 73.25 245 ILE A N 1
ATOM 1922 C CA . ILE A 1 245 ? -9.801 -1.414 28.740 1.00 73.25 245 ILE A CA 1
ATOM 1923 C C . ILE A 1 245 ? -9.927 -0.294 29.775 1.00 73.25 245 ILE A C 1
ATOM 1925 O O . ILE A 1 245 ? -8.917 0.303 30.140 1.00 73.25 245 ILE A O 1
ATOM 1929 N N . ALA A 1 246 ? -11.138 -0.058 30.292 1.00 75.69 246 ALA A N 1
ATOM 1930 C CA . ALA A 1 246 ? -11.403 0.981 31.286 1.00 75.69 246 ALA A CA 1
ATOM 1931 C C . ALA A 1 246 ? -10.521 0.816 32.537 1.00 75.69 246 ALA A C 1
ATOM 1933 O O . ALA A 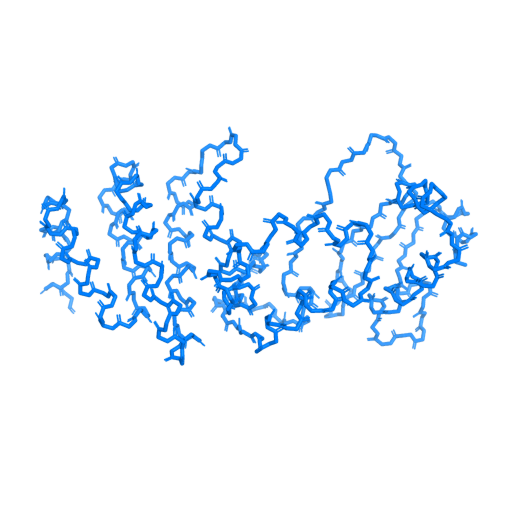1 246 ? -9.847 1.758 32.940 1.00 75.69 246 ALA A O 1
ATOM 1934 N N . HIS A 1 247 ? -10.405 -0.406 33.069 1.00 74.00 247 HIS A N 1
ATOM 1935 C CA . HIS A 1 247 ? -9.528 -0.685 34.212 1.00 74.00 247 HIS A CA 1
ATOM 1936 C C . HIS A 1 247 ? -8.035 -0.455 33.943 1.00 74.00 247 HIS A C 1
ATOM 1938 O O . HIS A 1 247 ? -7.287 -0.177 34.876 1.00 74.00 247 HIS A O 1
ATOM 1944 N N . ARG A 1 248 ? -7.579 -0.586 32.692 1.00 68.50 248 ARG A N 1
ATOM 1945 C CA . ARG A 1 248 ? -6.172 -0.367 32.323 1.00 68.50 248 ARG A CA 1
ATOM 1946 C C . ARG A 1 248 ? -5.845 1.115 32.143 1.00 68.50 248 ARG A C 1
ATOM 1948 O O . ARG A 1 248 ? -4.733 1.517 32.456 1.00 68.50 248 ARG A O 1
ATOM 1955 N N . LEU A 1 249 ? -6.804 1.898 31.646 1.00 61.59 249 LEU A N 1
ATOM 1956 C CA . LEU A 1 249 ? -6.666 3.344 31.454 1.00 61.59 249 LEU A CA 1
ATOM 1957 C C . LEU A 1 249 ? -6.823 4.129 32.764 1.00 61.59 249 LEU A C 1
ATOM 1959 O O . LEU A 1 249 ? -6.187 5.159 32.920 1.00 61.59 249 LEU A O 1
ATOM 1963 N N . GLU A 1 250 ? -7.626 3.640 33.714 1.00 53.22 250 GLU A N 1
ATOM 1964 C CA . GLU A 1 250 ? -7.795 4.260 35.042 1.00 53.22 250 GLU A CA 1
ATOM 1965 C C . GLU A 1 250 ? -6.650 3.937 36.026 1.00 53.22 250 GLU A C 1
ATOM 1967 O O . GLU A 1 250 ? -6.558 4.546 37.089 1.00 53.22 250 GLU A O 1
ATOM 1972 N N . GLY A 1 251 ? -5.789 2.967 35.693 1.00 47.72 251 GLY A N 1
ATOM 1973 C CA . GLY A 1 251 ? -4.652 2.534 36.516 1.00 47.72 251 GLY A CA 1
ATOM 1974 C C . GLY A 1 251 ? -3.275 3.027 36.051 1.00 47.72 251 GLY A C 1
ATOM 1975 O O . GLY A 1 251 ? -2.274 2.588 36.622 1.00 47.72 251 GLY A O 1
ATOM 1976 N N . SER A 1 252 ? -3.219 3.880 35.021 1.00 43.38 252 SER A N 1
ATOM 1977 C CA . SER A 1 252 ? -2.012 4.524 34.472 1.00 43.38 252 SER A CA 1
ATOM 1978 C C . SER A 1 252 ? -2.016 6.021 34.749 1.00 43.38 252 SER A C 1
ATOM 1980 O O . SER A 1 252 ? -0.901 6.587 34.697 1.00 43.38 252 SER A O 1
#

Secondary structure (DSSP, 8-state):
-HHHHHHHSEEEHHHH-TT-S-HHHHHHHHHHHHHHHS-HHHHHHHHHHEEEEEEEETTEEEEEEEE--SSPPPPPP--HHHHHT----SS-EEEE-S-HHHHHHHHHHH--HHHHHHHHHHHHHHHHHGGGGSEEEEETTEEEEEHHHHHHHHH---SSPPPHHHHHHHHHHHHHTHHHHTT-HHHHHHHHHHHHHHHHHHGGGS-HHHHHHHHHHHHTTS-HHHHHHHHHHHHHH-HHHHHHHHHHHTT-